Protein AF-A0A553NY61-F1 (afdb_monomer_lite)

Foldseek 3Di:
DVVVVVVVVVVVVVVVVVVVVVLVVVLVVLVVLLVVLVVLLVVLVVLLVVLVVVVVVLVVVVVVLVVVVVVVVVVVVCVVVVVPPPPDDDDDDDDDDDDDDDDDDPPPPDDDPDDDDPDPPPDPPDPDPDPPPPPDDDDDDDDDDDDDDDDDDDDDDDDDDDDDDDDDDPDDPPPDVVVVVVVVVPPPPVVVVVVVVVVVVVVVVVVVVVSVVVSVVSVVSSVVSVVSSVVSVVSSVVSVVVVVVSVVVVVVSVVVVVVVVVVVD

Organism: Tigriopus californicus (NCBI:txid6832)

Secondary structure (DSSP, 8-state):
-HHHHHHHHHHHHHHHHHHHHHHHHHHHHHHHHHHHHHHHHHHHHHHHHHHHHHHHHHHHHHHHHHHHHHHHHHHHHHHHHHTTS-S-------------PPPP---------PPP-----------PPPP-------PPP-----------------------------------HHHHHHHHHS-S-HHHHHHHHHHHHHHHHHHHHHHHHHHHHHHHHHHHHHHHHHHHHHHHHHHHHHHHHHHHHHHHHHHHHHHHHHHH-

pLDDT: mean 71.49, std 21.33, range [36.09, 96.56]

Sequence (265 aa):
DYKALAESRRKSLDEALQENEELKNQRVELVMENEDLKAKVADLEVDVSSLQETLNEQSEAVKDAQEVLAIIGTLSCLAPLCSLNMSTASSSHPQLPAQTQPRSKKGSSRAALGVLPANVALKPTHQAPPFKVFQDAKKPGVKVSGSVGRHVGVQCGSGGVSSAETQTDLSLLQSDPQAQAESHMYSVDYKALAESRRKSLDEALQENEELKNQRVELVMENEDLKAKVADLEVDVSSLQETLNEQSEAVKDAQEVLAIIGRAVD

Structure (mmCIF, N/CA/C/O backbone):
data_AF-A0A553NY61-F1
#
_entry.id   AF-A0A553NY61-F1
#
loop_
_atom_site.group_PDB
_atom_site.id
_atom_site.type_symbol
_atom_site.label_atom_id
_atom_site.label_alt_id
_atom_site.label_comp_id
_atom_site.label_asym_id
_atom_site.label_entity_id
_atom_site.label_seq_id
_atom_site.pdbx_PDB_ins_code
_atom_site.Cartn_x
_atom_site.Cartn_y
_atom_site.Cartn_z
_atom_site.occupancy
_atom_site.B_iso_or_equiv
_atom_site.auth_seq_id
_atom_site.auth_comp_id
_atom_site.auth_asym_id
_atom_site.auth_atom_id
_atom_site.pdbx_PDB_model_num
ATOM 1 N N . ASP A 1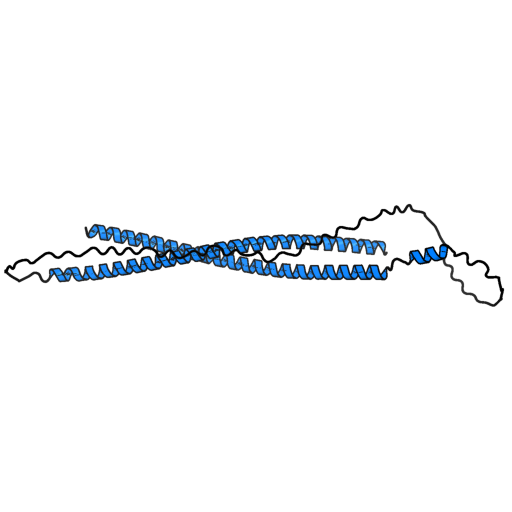 1 ? 19.918 0.873 -49.380 1.00 78.25 1 ASP A N 1
ATOM 2 C CA . ASP A 1 1 ? 19.393 0.075 -48.246 1.00 78.25 1 ASP A CA 1
ATOM 3 C C . ASP A 1 1 ? 19.834 0.553 -46.863 1.00 78.25 1 ASP A C 1
ATOM 5 O O . ASP A 1 1 ? 18.991 0.647 -45.981 1.00 78.25 1 ASP A O 1
ATOM 9 N N . TYR A 1 2 ? 21.090 0.970 -46.652 1.00 85.00 2 TYR A N 1
ATOM 10 C CA . TYR A 1 2 ? 21.555 1.473 -45.342 1.00 85.00 2 TYR A CA 1
ATOM 11 C C . TYR A 1 2 ? 20.737 2.626 -44.735 1.00 85.00 2 TYR A C 1
ATOM 13 O O . TYR A 1 2 ? 20.560 2.671 -43.520 1.00 85.00 2 TYR A O 1
ATOM 21 N N . LYS A 1 3 ? 20.212 3.539 -45.561 1.00 92.56 3 LYS A N 1
ATOM 22 C CA . LYS A 1 3 ? 19.373 4.652 -45.091 1.00 92.56 3 LYS A CA 1
ATOM 23 C C . LYS A 1 3 ? 18.071 4.162 -44.441 1.00 92.56 3 LYS A C 1
ATOM 25 O O . LYS A 1 3 ? 17.745 4.606 -43.348 1.00 92.56 3 LYS A O 1
ATOM 30 N N . ALA A 1 4 ? 17.389 3.201 -45.067 1.00 93.06 4 ALA A N 1
ATOM 31 C CA . ALA A 1 4 ? 16.152 2.626 -44.539 1.00 93.06 4 ALA A CA 1
ATOM 32 C C . ALA A 1 4 ? 16.397 1.844 -43.237 1.00 93.06 4 ALA A C 1
ATOM 34 O O . ALA A 1 4 ? 15.631 1.966 -42.285 1.00 93.06 4 ALA A O 1
ATOM 35 N N . LEU A 1 5 ? 17.510 1.102 -43.153 1.00 92.88 5 LEU A N 1
ATOM 36 C CA . LEU A 1 5 ? 17.907 0.415 -41.920 1.00 92.88 5 LEU A CA 1
ATOM 37 C C . LEU A 1 5 ? 18.204 1.403 -40.779 1.00 92.88 5 LEU A C 1
ATOM 39 O O . LEU A 1 5 ? 17.810 1.165 -39.640 1.00 92.88 5 LEU A O 1
ATOM 43 N N . ALA A 1 6 ? 18.889 2.512 -41.071 1.00 88.12 6 ALA A N 1
ATOM 44 C CA . ALA A 1 6 ? 19.177 3.546 -40.079 1.00 88.12 6 ALA A CA 1
ATOM 45 C C . ALA A 1 6 ? 17.898 4.237 -39.578 1.00 88.12 6 ALA A C 1
ATOM 47 O O . ALA A 1 6 ? 17.757 4.455 -38.378 1.00 88.12 6 ALA A O 1
ATOM 48 N N . GLU A 1 7 ? 16.954 4.532 -40.475 1.00 92.56 7 GLU A N 1
ATOM 49 C CA . GLU A 1 7 ? 15.650 5.107 -40.121 1.00 92.56 7 GLU A CA 1
ATOM 50 C C . GLU A 1 7 ? 14.810 4.140 -39.276 1.00 92.56 7 GLU A C 1
ATOM 52 O O . GLU A 1 7 ? 14.265 4.545 -38.250 1.00 92.56 7 GLU A O 1
ATOM 57 N N . SER A 1 8 ? 14.775 2.853 -39.637 1.00 95.38 8 SER A N 1
ATOM 58 C CA . SER A 1 8 ? 14.093 1.818 -38.850 1.00 95.38 8 SER A CA 1
ATOM 59 C C . SER A 1 8 ? 14.687 1.668 -37.448 1.00 95.38 8 SER A C 1
ATOM 61 O O . SER A 1 8 ? 13.936 1.583 -36.480 1.00 95.38 8 SER A O 1
ATOM 63 N N . ARG A 1 9 ? 16.021 1.672 -37.321 1.00 90.25 9 ARG A N 1
ATOM 64 C CA . ARG A 1 9 ? 16.694 1.606 -36.014 1.00 90.25 9 ARG A CA 1
ATOM 65 C C . ARG A 1 9 ? 16.439 2.845 -35.170 1.00 90.25 9 ARG A C 1
ATOM 67 O O . ARG A 1 9 ? 16.243 2.710 -33.971 1.00 90.25 9 ARG A O 1
ATOM 74 N N . ARG A 1 10 ? 16.427 4.033 -35.784 1.00 92.19 10 ARG A N 1
ATOM 75 C CA . ARG A 1 10 ? 16.103 5.273 -35.072 1.00 92.19 10 ARG A CA 1
ATOM 76 C C . ARG A 1 10 ? 14.691 5.206 -34.501 1.00 92.19 10 ARG A C 1
ATOM 78 O O . ARG A 1 10 ? 14.525 5.440 -33.319 1.00 92.19 10 ARG A O 1
ATOM 85 N N . LYS A 1 11 ? 13.713 4.796 -35.315 1.00 95.75 11 LYS A N 1
ATOM 86 C CA . LYS A 1 11 ? 12.322 4.656 -34.872 1.00 95.75 11 LYS A CA 1
ATOM 87 C C . LYS A 1 11 ? 12.181 3.676 -33.700 1.00 95.75 11 LYS A C 1
ATOM 89 O O . LYS A 1 11 ? 11.539 4.012 -32.720 1.00 95.75 11 LYS A O 1
ATOM 94 N N . SER A 1 12 ? 12.825 2.511 -33.779 1.00 92.50 12 SER A N 1
ATOM 95 C CA . SER A 1 12 ? 12.807 1.527 -32.686 1.00 92.50 12 SER A CA 1
ATOM 96 C C . SER A 1 12 ? 13.487 2.040 -31.411 1.00 92.50 12 SER A C 1
ATOM 98 O O . SER A 1 12 ? 13.021 1.736 -30.319 1.00 92.50 12 SER A O 1
ATOM 100 N N . LEU A 1 13 ? 14.565 2.823 -31.534 1.00 89.44 13 LEU A N 1
ATOM 101 C CA . LEU A 1 13 ? 15.210 3.456 -30.383 1.00 89.44 13 LEU A CA 1
ATOM 102 C C . LEU A 1 13 ? 14.308 4.527 -29.758 1.00 89.44 13 LEU A C 1
ATOM 104 O O . LEU A 1 13 ? 14.198 4.576 -28.540 1.00 89.44 13 LEU A O 1
ATOM 108 N N . ASP A 1 14 ? 13.660 5.353 -30.581 1.00 93.81 14 ASP A N 1
ATOM 109 C CA . ASP A 1 14 ? 12.731 6.388 -30.121 1.00 93.81 14 ASP A CA 1
ATOM 110 C C . ASP A 1 14 ? 11.534 5.751 -29.377 1.00 93.81 14 ASP A C 1
ATOM 112 O O . ASP A 1 14 ? 11.175 6.212 -28.297 1.00 93.81 14 ASP A O 1
ATOM 116 N N . GLU A 1 15 ? 10.974 4.650 -29.898 1.00 93.44 15 GLU A N 1
ATOM 117 C CA . GLU A 1 15 ? 9.909 3.868 -29.241 1.00 93.44 15 GLU A CA 1
ATOM 118 C C . GLU A 1 15 ? 10.371 3.283 -27.894 1.00 93.44 15 GLU A C 1
ATOM 120 O O . GLU A 1 15 ? 9.673 3.422 -26.892 1.00 93.44 15 GLU A O 1
ATOM 125 N N . ALA A 1 16 ? 11.568 2.689 -27.836 1.00 86.19 16 ALA A N 1
ATOM 126 C CA . ALA A 1 16 ? 12.114 2.130 -26.597 1.00 86.19 16 ALA A CA 1
ATOM 127 C C . ALA A 1 16 ? 12.419 3.207 -25.539 1.00 86.19 16 ALA A C 1
ATOM 129 O O . ALA A 1 16 ? 12.241 2.976 -24.343 1.00 86.19 16 ALA A O 1
ATOM 130 N N . LEU A 1 17 ? 12.877 4.392 -25.959 1.00 87.88 17 LEU A N 1
ATOM 131 C CA . LEU A 1 17 ? 13.094 5.526 -25.057 1.00 87.88 17 LEU A CA 1
ATOM 132 C C . LEU A 1 17 ? 11.774 6.052 -24.492 1.00 87.88 17 LEU A C 1
ATOM 134 O O . LEU A 1 17 ? 11.711 6.349 -23.301 1.00 87.88 17 LEU A O 1
ATOM 138 N N . GLN A 1 18 ? 10.730 6.120 -25.321 1.00 95.81 18 GLN A N 1
ATOM 139 C CA . GLN A 1 18 ? 9.395 6.501 -24.870 1.00 95.81 18 GLN A CA 1
ATOM 140 C C . GLN A 1 18 ? 8.845 5.498 -23.844 1.00 95.81 18 GLN A C 1
ATOM 142 O O . GLN A 1 18 ? 8.387 5.910 -22.781 1.00 95.81 18 GLN A O 1
ATOM 147 N N . GLU A 1 19 ? 8.941 4.191 -24.111 1.00 90.62 19 GLU A N 1
ATOM 148 C CA . GLU A 1 19 ? 8.510 3.155 -23.160 1.00 90.62 19 GLU A CA 1
ATOM 149 C C . GLU A 1 19 ? 9.274 3.258 -21.831 1.00 90.62 19 GLU A C 1
ATOM 151 O O . GLU A 1 19 ? 8.687 3.145 -20.757 1.00 90.62 19 GLU A O 1
ATOM 156 N N . ASN A 1 20 ? 10.580 3.534 -21.876 1.00 83.69 20 ASN A N 1
ATOM 157 C CA . ASN A 1 20 ? 11.388 3.724 -20.671 1.00 83.69 20 ASN A CA 1
ATOM 158 C C . ASN A 1 20 ? 10.929 4.953 -19.859 1.00 83.69 20 ASN A C 1
ATOM 160 O O . ASN A 1 20 ? 10.829 4.887 -18.634 1.00 83.69 20 ASN A O 1
ATOM 164 N N . GLU A 1 21 ? 10.578 6.054 -20.528 1.00 93.75 21 GLU A N 1
ATOM 165 C CA . GLU A 1 21 ? 10.017 7.239 -19.872 1.00 93.75 21 GLU A CA 1
ATOM 166 C C . GLU A 1 21 ? 8.650 6.949 -19.225 1.00 93.75 21 GLU A C 1
ATOM 168 O O . GLU A 1 21 ? 8.418 7.330 -18.075 1.00 93.75 21 GLU A O 1
ATOM 173 N N . GLU A 1 22 ? 7.774 6.204 -19.904 1.00 94.62 22 GLU A N 1
ATOM 174 C CA . GLU A 1 22 ? 6.486 5.761 -19.356 1.00 94.62 22 GLU A CA 1
ATOM 175 C C . GLU A 1 22 ? 6.664 4.840 -18.139 1.00 94.62 22 GLU A C 1
ATOM 177 O O . GLU A 1 22 ? 6.031 5.053 -17.102 1.00 94.62 22 GLU A O 1
ATOM 182 N N . LEU A 1 23 ? 7.576 3.865 -18.213 1.00 88.38 23 LEU A N 1
ATOM 183 C CA . LEU A 1 23 ? 7.911 2.977 -17.095 1.00 88.38 23 LEU A CA 1
ATOM 184 C C . LEU A 1 23 ? 8.481 3.746 -15.902 1.00 88.38 23 LEU A C 1
ATOM 186 O O . LEU A 1 23 ? 8.154 3.445 -14.753 1.00 88.38 23 LEU A O 1
ATOM 190 N N . LYS A 1 24 ? 9.311 4.760 -16.157 1.00 88.75 24 LYS A N 1
ATOM 191 C CA . LYS A 1 24 ? 9.857 5.629 -15.114 1.00 88.75 24 LYS A CA 1
ATOM 192 C C . LYS A 1 24 ? 8.754 6.423 -14.417 1.00 88.75 24 LYS A C 1
ATOM 194 O O . LYS A 1 24 ? 8.773 6.512 -13.190 1.00 88.75 24 LYS A O 1
ATOM 199 N N . ASN A 1 25 ? 7.790 6.948 -15.171 1.00 93.56 25 ASN A N 1
ATOM 200 C CA . ASN A 1 25 ? 6.635 7.653 -14.612 1.00 93.56 25 ASN A CA 1
ATOM 201 C C . ASN A 1 25 ? 5.760 6.714 -13.768 1.00 93.56 25 ASN A C 1
ATOM 203 O O . ASN A 1 25 ? 5.447 7.050 -12.629 1.00 93.56 25 ASN A O 1
ATOM 207 N N . GLN A 1 26 ? 5.466 5.506 -14.264 1.00 91.88 26 GLN A N 1
ATOM 208 C CA . GLN A 1 26 ? 4.740 4.481 -13.500 1.00 91.88 26 GLN A CA 1
ATOM 209 C C . GLN A 1 26 ? 5.471 4.097 -12.209 1.00 91.88 26 GLN A C 1
ATOM 211 O O . GLN A 1 26 ? 4.844 3.913 -11.170 1.00 91.88 26 GLN A O 1
ATOM 216 N N . ARG A 1 27 ? 6.807 3.997 -12.240 1.00 90.62 27 ARG A N 1
ATOM 217 C CA . ARG A 1 27 ? 7.593 3.711 -11.033 1.00 90.62 27 ARG A CA 1
ATOM 218 C C . ARG A 1 27 ? 7.446 4.818 -9.993 1.00 90.62 27 ARG A C 1
ATOM 220 O O . ARG A 1 27 ? 7.330 4.515 -8.814 1.00 90.62 27 ARG A O 1
ATOM 227 N N . VAL A 1 28 ? 7.476 6.085 -10.411 1.00 93.81 28 VAL A N 1
ATOM 228 C CA . VAL A 1 28 ? 7.284 7.222 -9.494 1.00 93.81 28 VAL A CA 1
ATOM 229 C C . VAL A 1 28 ? 5.889 7.188 -8.874 1.00 93.81 28 VAL A C 1
ATOM 231 O O . VAL A 1 28 ? 5.770 7.375 -7.669 1.00 93.81 28 VAL A O 1
ATOM 234 N N . GLU A 1 29 ? 4.857 6.894 -9.665 1.00 95.69 29 GLU A N 1
ATOM 235 C CA . GLU A 1 29 ? 3.483 6.744 -9.175 1.00 95.69 29 GLU A CA 1
ATOM 236 C C . GLU A 1 29 ? 3.360 5.631 -8.123 1.00 95.69 29 GLU A C 1
ATOM 238 O O . GLU A 1 29 ? 2.874 5.890 -7.027 1.00 95.69 29 GLU A O 1
ATOM 243 N N . LEU A 1 30 ? 3.905 4.440 -8.397 1.00 91.44 30 LEU A N 1
ATOM 244 C CA . LEU A 1 30 ? 3.899 3.319 -7.445 1.00 91.44 30 LEU A CA 1
ATOM 245 C C . LEU A 1 30 ? 4.698 3.603 -6.167 1.00 91.44 30 LEU A C 1
ATOM 247 O O . LEU A 1 30 ? 4.348 3.095 -5.105 1.00 91.44 30 LEU A O 1
ATOM 251 N N . VAL A 1 31 ? 5.779 4.387 -6.253 1.00 93.00 31 VAL A N 1
ATOM 252 C CA . VAL A 1 31 ? 6.544 4.810 -5.069 1.00 93.00 31 VAL A CA 1
ATOM 253 C C . VAL A 1 31 ? 5.711 5.746 -4.198 1.00 93.00 31 VAL A C 1
ATOM 255 O O . VAL A 1 31 ? 5.682 5.553 -2.988 1.00 93.00 31 VAL A O 1
ATOM 258 N N . MET A 1 32 ? 5.010 6.714 -4.796 1.00 92.00 32 MET A N 1
ATOM 259 C CA . MET A 1 32 ? 4.114 7.596 -4.042 1.00 92.00 32 MET A CA 1
ATOM 260 C C . MET A 1 32 ? 2.957 6.808 -3.413 1.00 92.00 32 MET A C 1
ATOM 262 O O . MET A 1 32 ? 2.687 6.986 -2.231 1.00 92.00 32 MET A O 1
ATOM 266 N N . GLU A 1 33 ? 2.333 5.884 -4.155 1.00 94.56 33 GLU A N 1
ATOM 267 C CA . GLU A 1 33 ? 1.270 5.018 -3.618 1.00 94.56 33 GLU A CA 1
ATOM 268 C C . GLU A 1 33 ? 1.773 4.163 -2.441 1.00 94.56 33 GLU A C 1
ATOM 270 O O . GLU A 1 33 ? 1.097 4.070 -1.418 1.00 94.56 33 GLU A O 1
ATOM 275 N N . ASN A 1 34 ? 2.985 3.603 -2.531 1.00 86.38 34 ASN A N 1
ATOM 276 C CA . ASN A 1 34 ? 3.605 2.859 -1.432 1.00 86.38 34 ASN A CA 1
ATOM 277 C C . ASN A 1 34 ? 3.868 3.734 -0.198 1.00 86.38 34 ASN A C 1
ATOM 279 O O . ASN A 1 34 ? 3.670 3.281 0.930 1.00 86.38 34 ASN A O 1
ATOM 283 N N . GLU A 1 35 ? 4.331 4.973 -0.385 1.00 94.56 35 GLU A N 1
ATOM 284 C CA . GLU A 1 35 ? 4.540 5.913 0.722 1.00 94.56 35 GLU A CA 1
ATOM 285 C C . GLU A 1 35 ? 3.214 6.265 1.413 1.00 94.56 35 GLU A C 1
ATOM 287 O O . GLU A 1 35 ? 3.143 6.227 2.646 1.00 94.56 35 GLU A O 1
ATOM 292 N N . ASP A 1 36 ? 2.153 6.503 0.639 1.00 95.25 36 ASP A N 1
ATOM 293 C CA . ASP A 1 36 ? 0.810 6.784 1.153 1.00 95.25 36 ASP A CA 1
ATOM 294 C C . ASP A 1 36 ? 0.209 5.572 1.888 1.00 95.25 36 ASP A C 1
ATOM 296 O O . ASP A 1 36 ? -0.305 5.708 3.002 1.00 95.25 36 ASP A O 1
ATOM 300 N N . LEU A 1 37 ? 0.311 4.364 1.318 1.00 90.88 37 LEU A N 1
ATOM 301 C CA . LEU A 1 37 ? -0.147 3.128 1.967 1.00 90.88 37 LEU A CA 1
ATOM 302 C C . LEU A 1 37 ? 0.619 2.861 3.262 1.00 90.88 37 LEU A C 1
ATOM 304 O O . LEU A 1 37 ? 0.020 2.473 4.263 1.00 90.88 37 LEU A O 1
ATOM 308 N N . LYS A 1 38 ? 1.930 3.112 3.279 1.00 92.25 38 LYS A N 1
ATOM 309 C CA . LYS A 1 38 ? 2.756 2.964 4.479 1.00 92.25 38 LYS A CA 1
ATOM 310 C C . LYS A 1 38 ? 2.361 3.951 5.576 1.00 92.25 38 LYS A C 1
ATOM 312 O O . LYS A 1 38 ? 2.342 3.564 6.743 1.00 92.25 38 LYS A O 1
ATOM 317 N N . ALA A 1 39 ? 2.029 5.190 5.217 1.00 95.69 39 ALA A N 1
ATOM 318 C CA . ALA A 1 39 ? 1.484 6.161 6.162 1.00 95.69 39 ALA A CA 1
ATOM 319 C C . ALA A 1 39 ? 0.134 5.685 6.724 1.00 95.69 39 ALA A C 1
ATOM 321 O O . ALA A 1 39 ? -0.036 5.641 7.939 1.00 95.69 39 ALA A O 1
ATOM 322 N N . LYS A 1 40 ? -0.775 5.211 5.860 1.00 93.31 40 LYS A N 1
ATOM 323 C CA . LYS A 1 40 ? -2.078 4.673 6.280 1.00 93.31 40 LYS A CA 1
ATOM 324 C C . LYS A 1 40 ? -1.946 3.458 7.207 1.00 93.31 40 LYS A C 1
ATOM 326 O O . LYS A 1 40 ? -2.688 3.351 8.177 1.00 93.31 40 LYS A O 1
ATOM 331 N N . VAL A 1 41 ? -1.001 2.552 6.938 1.00 92.62 41 VAL A N 1
ATOM 332 C CA . VAL A 1 41 ? -0.709 1.408 7.821 1.00 92.62 41 VAL A CA 1
ATOM 333 C C . VAL A 1 41 ? -0.236 1.884 9.192 1.00 92.62 41 VAL A C 1
ATOM 335 O O . VAL A 1 41 ? -0.699 1.353 10.195 1.00 92.62 41 VAL A O 1
ATOM 338 N N . ALA A 1 42 ? 0.645 2.885 9.252 1.00 93.1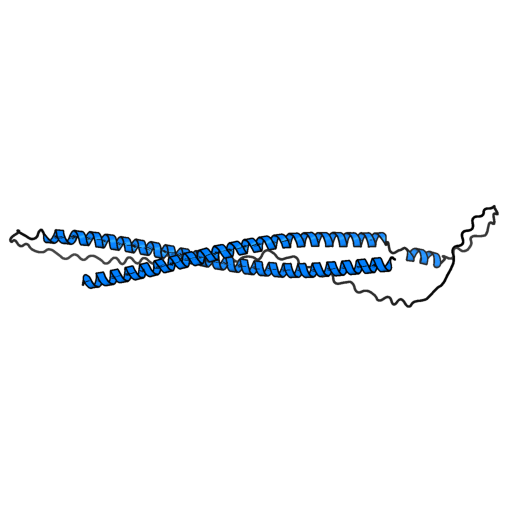2 42 ALA A N 1
ATOM 339 C CA . ALA A 1 42 ? 1.122 3.421 10.525 1.00 93.12 42 ALA A CA 1
ATOM 340 C C . ALA A 1 42 ? -0.014 4.051 11.350 1.00 93.12 42 ALA A C 1
ATOM 342 O O . ALA A 1 42 ? -0.082 3.825 12.557 1.00 93.12 42 ALA A O 1
ATOM 343 N N . ASP A 1 43 ? -0.923 4.785 10.705 1.00 94.56 43 ASP A N 1
ATOM 344 C CA . ASP A 1 43 ? -2.092 5.370 11.370 1.00 94.56 43 ASP A CA 1
ATOM 345 C C . ASP A 1 43 ? -3.035 4.277 11.907 1.00 94.56 43 ASP A C 1
ATOM 347 O O . ASP A 1 43 ? -3.408 4.301 13.079 1.00 94.56 43 ASP A O 1
ATOM 351 N N . LEU A 1 44 ? -3.343 3.254 11.097 1.00 88.81 44 LEU A N 1
ATOM 352 C CA . LEU A 1 44 ? -4.183 2.128 11.526 1.00 88.81 44 LEU A CA 1
ATOM 353 C C . LEU A 1 44 ? -3.546 1.310 12.663 1.00 88.81 44 LEU A C 1
ATOM 355 O O . LEU A 1 44 ? -4.251 0.863 13.563 1.00 88.81 44 LEU A O 1
ATOM 359 N N . GLU A 1 45 ? -2.223 1.122 12.669 1.00 92.19 45 GLU A N 1
ATOM 360 C CA . GLU A 1 45 ? -1.514 0.447 13.769 1.00 92.19 45 GLU A CA 1
ATOM 361 C C . GLU A 1 45 ? -1.639 1.218 15.098 1.00 92.19 45 GLU A C 1
ATOM 363 O O . GLU A 1 45 ? -1.760 0.607 16.168 1.00 92.19 45 GLU A O 1
ATOM 368 N N . VAL A 1 46 ? -1.648 2.555 15.041 1.00 95.88 46 VAL A N 1
ATOM 369 C CA . VAL A 1 46 ? -1.904 3.414 16.207 1.00 95.88 46 VAL A CA 1
ATOM 370 C C . VAL A 1 46 ? -3.353 3.279 16.671 1.00 95.88 46 VAL A C 1
ATOM 372 O O . VAL A 1 46 ? -3.581 3.085 17.867 1.00 95.88 46 VAL A O 1
ATOM 375 N N . ASP A 1 47 ? -4.317 3.316 15.749 1.00 91.50 47 ASP A N 1
ATOM 376 C CA . ASP A 1 47 ? -5.742 3.180 16.069 1.00 91.50 47 ASP A CA 1
ATOM 377 C C . ASP A 1 47 ? -6.057 1.821 16.706 1.00 91.50 47 ASP A C 1
ATOM 379 O O . ASP A 1 47 ? -6.706 1.768 17.752 1.00 91.50 47 ASP A O 1
ATOM 383 N N . VAL A 1 48 ? -5.534 0.723 16.147 1.00 89.69 48 VAL A N 1
ATOM 384 C CA . VAL A 1 48 ? -5.673 -0.625 16.726 1.00 89.69 48 VAL A CA 1
ATOM 385 C C . VAL A 1 48 ? -5.085 -0.670 18.135 1.00 89.69 48 VAL A C 1
ATOM 387 O O . VAL A 1 48 ? -5.728 -1.177 19.052 1.00 89.69 48 VAL A O 1
ATOM 390 N N . SER A 1 49 ? -3.893 -0.102 18.340 1.00 92.56 49 SER A N 1
ATOM 391 C CA . SER A 1 49 ? -3.256 -0.069 19.663 1.00 92.56 49 SER A CA 1
ATOM 392 C C . SER A 1 49 ? -4.084 0.722 20.680 1.00 92.56 49 SER A C 1
ATOM 394 O O . SER A 1 49 ? -4.255 0.277 21.815 1.00 92.56 49 SER A O 1
ATOM 396 N N . SER A 1 50 ? -4.635 1.869 20.271 1.00 93.50 50 SER A N 1
ATOM 397 C CA . SER A 1 50 ? -5.481 2.703 21.127 1.00 93.50 50 SER A CA 1
ATOM 398 C C . SER A 1 50 ? -6.804 2.015 21.466 1.00 93.50 50 SER A C 1
ATOM 400 O O . SER A 1 50 ? -7.186 1.971 22.635 1.00 93.50 50 SER A O 1
ATOM 402 N N . LEU A 1 51 ? -7.484 1.418 20.482 1.00 87.00 51 LEU A N 1
ATOM 403 C CA . LEU A 1 51 ? -8.720 0.669 20.713 1.00 87.00 51 LEU A CA 1
ATOM 404 C C . LEU A 1 51 ? -8.481 -0.523 21.643 1.00 87.00 51 LEU A C 1
ATOM 406 O O . LEU A 1 51 ? -9.251 -0.728 22.581 1.00 87.00 51 LEU A O 1
ATOM 410 N N . GLN A 1 52 ? -7.385 -1.258 21.451 1.00 89.50 52 GLN A N 1
ATOM 411 C CA . GLN A 1 52 ? -7.002 -2.370 22.318 1.00 89.50 52 GLN A CA 1
ATOM 412 C C . GLN A 1 52 ? -6.784 -1.922 23.774 1.00 89.50 52 GLN A C 1
ATOM 414 O O . GLN A 1 52 ? -7.203 -2.617 24.700 1.00 89.50 52 GLN A O 1
ATOM 419 N N . GLU A 1 53 ? -6.148 -0.766 23.993 1.00 92.56 53 GLU A N 1
ATOM 420 C CA . GLU A 1 53 ? -5.976 -0.185 25.329 1.00 92.56 53 GLU A CA 1
ATOM 421 C C . GLU A 1 53 ? -7.334 0.145 25.962 1.00 92.56 53 GLU A C 1
ATOM 423 O O . GLU A 1 53 ? -7.618 -0.317 27.067 1.00 92.56 53 GLU A O 1
ATOM 428 N N . THR A 1 54 ? -8.220 0.829 25.228 1.00 88.06 54 THR A N 1
ATOM 429 C CA . THR A 1 54 ? -9.567 1.160 25.730 1.00 88.06 54 THR A CA 1
ATOM 430 C C . THR A 1 54 ? -10.412 -0.078 26.035 1.00 88.06 54 THR A C 1
ATOM 432 O O . THR A 1 54 ? -11.136 -0.101 27.032 1.00 88.06 54 THR A O 1
ATOM 435 N N . LEU A 1 55 ? -10.295 -1.135 25.225 1.00 86.12 55 LEU A N 1
ATOM 436 C CA . LEU A 1 55 ? -10.988 -2.403 25.441 1.00 86.12 55 LEU A CA 1
ATOM 437 C C . LEU A 1 55 ? -10.496 -3.090 26.722 1.00 86.12 55 LEU A C 1
ATOM 439 O O . LEU A 1 55 ? -11.298 -3.599 27.504 1.00 86.12 55 LEU A O 1
ATOM 443 N N . ASN A 1 56 ? -9.184 -3.075 26.972 1.00 86.88 56 ASN A N 1
ATOM 444 C CA . ASN A 1 56 ? -8.610 -3.627 28.199 1.00 86.88 56 ASN A CA 1
ATOM 445 C C . ASN A 1 56 ? -9.058 -2.838 29.441 1.00 86.88 56 ASN A C 1
ATOM 447 O O . ASN A 1 56 ? -9.405 -3.445 30.455 1.00 86.88 56 ASN A O 1
ATOM 451 N N . GLU A 1 57 ? -9.097 -1.504 29.364 1.00 89.88 57 GLU A N 1
ATOM 452 C CA . GLU A 1 57 ? -9.602 -0.651 30.449 1.00 89.88 57 GLU A CA 1
ATOM 453 C C . GLU A 1 57 ? -11.081 -0.931 30.759 1.00 89.88 57 GLU A C 1
ATOM 455 O O . GLU A 1 57 ? -11.447 -1.095 31.926 1.00 89.88 57 GLU A O 1
ATOM 460 N N . GLN A 1 58 ? -11.933 -1.039 29.732 1.00 82.12 58 GLN A N 1
ATOM 461 C CA . GLN A 1 58 ? -13.343 -1.392 29.919 1.00 82.12 58 GLN A CA 1
ATOM 462 C C . GLN A 1 58 ? -13.513 -2.810 30.472 1.00 82.12 58 GLN A C 1
ATOM 464 O O . GLN A 1 58 ? -14.340 -3.020 31.359 1.00 82.12 58 GLN A O 1
ATOM 469 N N . SER A 1 59 ? -12.705 -3.770 30.018 1.00 85.75 59 SER A N 1
ATOM 470 C CA . SER A 1 59 ? -12.723 -5.143 30.530 1.00 85.75 59 SER A CA 1
ATOM 471 C C . SER A 1 59 ? -12.413 -5.207 32.031 1.00 85.75 59 SER A C 1
ATOM 473 O O . SER A 1 59 ? -13.105 -5.911 32.770 1.00 85.75 59 SER A O 1
ATOM 475 N N . GLU A 1 60 ? -11.406 -4.470 32.513 1.00 89.88 60 GLU A N 1
ATOM 476 C CA . GLU A 1 60 ? -11.115 -4.398 33.953 1.00 89.88 60 GLU A CA 1
ATOM 477 C C . GLU A 1 60 ? -12.238 -3.675 34.720 1.00 89.88 60 GLU A C 1
ATOM 479 O O . GLU A 1 60 ? -12.671 -4.159 35.764 1.00 89.88 60 GLU A O 1
ATOM 484 N N . ALA A 1 61 ? -12.816 -2.599 34.171 1.00 80.19 61 ALA A N 1
ATOM 485 C CA . ALA A 1 61 ? -13.951 -1.913 34.799 1.00 80.19 61 ALA A CA 1
ATOM 486 C C . ALA A 1 61 ? -15.201 -2.809 34.928 1.00 80.19 61 ALA A C 1
ATOM 488 O O . ALA A 1 61 ? -15.901 -2.773 35.944 1.00 80.19 61 ALA A O 1
ATOM 489 N N . VAL A 1 62 ? -15.484 -3.640 33.919 1.00 79.12 62 VAL A N 1
ATOM 490 C CA . VAL A 1 62 ? -16.579 -4.624 33.960 1.00 79.12 62 VAL A CA 1
ATOM 491 C C . VAL A 1 62 ? -16.320 -5.678 35.036 1.00 79.12 62 VAL A C 1
ATOM 493 O O . VAL A 1 62 ? -17.239 -6.052 35.766 1.00 79.12 62 VAL A O 1
ATOM 496 N N . LYS A 1 63 ? -15.077 -6.141 35.171 1.00 89.69 63 LYS A N 1
ATOM 497 C CA . LYS A 1 63 ? -14.681 -7.112 36.195 1.00 89.69 63 LYS A CA 1
ATOM 498 C C . LYS A 1 63 ? -14.827 -6.545 37.610 1.00 89.69 63 LYS A C 1
ATOM 500 O O . LYS A 1 63 ? -15.397 -7.221 38.467 1.00 89.69 63 LYS A O 1
ATOM 505 N N . ASP A 1 64 ? -14.423 -5.295 37.828 1.00 87.19 64 ASP A N 1
ATOM 506 C CA . ASP A 1 64 ? -14.632 -4.585 39.095 1.00 87.19 64 ASP A CA 1
ATOM 507 C C . ASP A 1 64 ? -16.131 -4.450 39.420 1.00 87.19 64 ASP A C 1
ATOM 509 O O . ASP A 1 64 ? -16.568 -4.717 40.543 1.00 87.19 64 ASP A O 1
ATOM 513 N N . ALA A 1 65 ? -16.959 -4.096 38.429 1.00 79.06 65 ALA A N 1
ATOM 514 C CA . ALA A 1 65 ? -18.409 -4.009 38.602 1.00 79.06 65 ALA A CA 1
ATOM 515 C C . ALA A 1 65 ? -19.041 -5.372 38.944 1.00 79.06 65 ALA A C 1
ATOM 517 O O . ALA A 1 65 ? -19.928 -5.449 39.800 1.00 79.06 65 ALA A O 1
ATOM 518 N N . GLN A 1 66 ? -18.570 -6.458 38.321 1.00 81.62 66 GLN A N 1
ATOM 519 C CA . GLN A 1 66 ? -18.998 -7.821 38.643 1.00 81.62 66 GLN A CA 1
ATOM 520 C C . GLN A 1 66 ? -18.619 -8.223 40.075 1.00 81.62 66 GLN A C 1
ATOM 522 O O . GLN A 1 66 ? -19.439 -8.833 40.764 1.00 81.62 66 GLN A O 1
ATOM 527 N N . GLU A 1 67 ? -17.425 -7.859 40.552 1.00 90.50 67 GLU A N 1
ATOM 528 C CA . GLU A 1 67 ? -17.007 -8.116 41.936 1.00 90.50 67 GLU A CA 1
ATOM 529 C C . GLU A 1 67 ? -17.906 -7.374 42.939 1.00 90.50 67 GLU A C 1
ATOM 531 O O . GLU A 1 67 ? -18.388 -7.970 43.908 1.00 90.50 67 GLU A O 1
ATOM 536 N N . VAL A 1 68 ? -18.229 -6.104 42.672 1.00 85.31 68 VAL A N 1
ATOM 537 C CA . VAL A 1 68 ? -19.161 -5.319 43.499 1.00 85.31 68 VAL A CA 1
ATOM 538 C C . VAL A 1 68 ? -20.554 -5.954 43.528 1.00 85.31 68 VAL A C 1
ATOM 540 O O . VAL A 1 68 ? -21.137 -6.115 44.604 1.00 85.31 68 VAL A O 1
ATOM 543 N N . LEU A 1 69 ? -21.086 -6.363 42.372 1.00 79.38 69 LEU A N 1
ATOM 544 C CA . LEU A 1 69 ? -22.383 -7.041 42.287 1.00 79.38 69 LEU A CA 1
ATOM 545 C C . LEU A 1 69 ? -22.389 -8.372 43.050 1.00 79.38 69 LEU A C 1
ATOM 547 O O . LEU A 1 69 ? -23.362 -8.671 43.748 1.00 79.38 69 LEU A O 1
ATOM 551 N N . ALA A 1 70 ? -21.303 -9.147 42.982 1.00 84.31 70 ALA A N 1
ATOM 552 C CA . ALA A 1 70 ? -21.163 -10.384 43.744 1.00 84.31 70 ALA A CA 1
ATOM 553 C C . ALA A 1 70 ? -21.203 -10.122 45.261 1.00 84.31 70 ALA A C 1
ATOM 555 O O . ALA A 1 70 ? -21.929 -10.808 45.987 1.00 84.31 70 ALA A O 1
ATOM 556 N N . ILE A 1 71 ? -20.502 -9.089 45.746 1.00 86.19 71 ILE A N 1
ATOM 557 C CA . ILE A 1 71 ? -20.531 -8.684 47.161 1.00 86.19 71 ILE A CA 1
ATOM 558 C C . ILE A 1 71 ? -21.955 -8.289 47.582 1.00 86.19 71 ILE A C 1
ATOM 560 O O . ILE A 1 71 ? -22.460 -8.806 48.582 1.00 86.19 71 ILE A O 1
ATOM 564 N N . ILE A 1 72 ? -22.643 -7.444 46.807 1.00 80.62 72 ILE A N 1
ATOM 565 C CA . ILE A 1 72 ? -24.030 -7.025 47.093 1.00 80.62 72 ILE A CA 1
ATOM 566 C C . ILE A 1 72 ? -24.979 -8.234 47.146 1.00 80.62 72 ILE A C 1
ATOM 568 O O . ILE A 1 72 ? -25.813 -8.333 48.054 1.00 80.62 72 ILE A O 1
ATOM 572 N N . GLY A 1 73 ? -24.827 -9.185 46.219 1.00 80.56 73 GLY A N 1
ATOM 573 C CA . GLY A 1 73 ? -25.591 -10.432 46.208 1.00 80.56 73 GLY A CA 1
ATOM 574 C C . GLY A 1 73 ? -25.389 -11.255 47.484 1.00 80.56 73 GLY A C 1
ATOM 575 O O . GLY A 1 73 ? -26.362 -11.686 48.103 1.00 80.56 73 GLY A O 1
ATOM 576 N N . THR A 1 74 ? -24.140 -11.416 47.941 1.00 84.00 74 THR A N 1
ATOM 577 C CA . THR A 1 74 ? -23.849 -12.150 49.189 1.00 84.00 74 THR A CA 1
ATOM 578 C C . THR A 1 74 ? -24.415 -11.465 50.436 1.00 84.00 74 THR A C 1
ATOM 580 O O . THR A 1 74 ? -24.956 -12.145 51.309 1.00 84.00 74 THR A O 1
ATOM 583 N N . LEU A 1 75 ? -24.361 -10.131 50.514 1.00 78.69 75 LEU A N 1
ATOM 584 C CA . LEU A 1 75 ? -24.920 -9.371 51.637 1.00 78.69 75 LEU A CA 1
ATOM 585 C C . LEU A 1 75 ? -26.452 -9.464 51.688 1.00 78.69 75 LEU A C 1
ATOM 587 O O . LEU A 1 75 ? -27.021 -9.629 52.768 1.00 78.69 75 LEU A O 1
ATOM 591 N N . SER A 1 76 ? -27.119 -9.438 50.532 1.00 76.88 76 SER A N 1
ATOM 592 C CA . SER A 1 76 ? -28.582 -9.571 50.443 1.00 76.88 76 SER A CA 1
ATOM 593 C C . SER A 1 76 ? -29.073 -10.935 50.946 1.00 76.88 76 SER A C 1
ATOM 595 O O . SER A 1 76 ? -30.108 -11.017 51.607 1.00 76.88 76 SER A O 1
ATOM 597 N N . CYS A 1 77 ? -28.298 -12.003 50.726 1.00 73.38 77 CYS A N 1
ATOM 598 C CA . CYS A 1 77 ? -28.588 -13.338 51.261 1.00 73.38 77 CYS A CA 1
ATOM 599 C C . CYS A 1 77 ? -28.417 -13.446 52.789 1.00 73.38 77 CYS A C 1
ATOM 601 O O . CYS A 1 77 ? -29.006 -14.334 53.405 1.00 73.38 77 CYS A O 1
ATOM 603 N N . LEU A 1 78 ? -27.633 -12.562 53.418 1.00 69.25 78 LEU A N 1
ATOM 604 C CA . LEU A 1 78 ? -27.405 -12.557 54.870 1.00 69.25 78 LEU A CA 1
ATOM 605 C C . LEU A 1 78 ? -28.461 -11.753 55.648 1.00 69.25 78 LEU A C 1
ATOM 607 O O . LEU A 1 78 ? -28.650 -11.992 56.842 1.00 69.25 78 LEU A O 1
ATOM 611 N N . ALA A 1 79 ? -29.189 -10.844 54.993 1.00 62.50 79 ALA A N 1
ATOM 612 C CA . ALA A 1 79 ? -30.195 -9.996 55.639 1.00 62.50 79 ALA A CA 1
ATOM 613 C C . ALA A 1 79 ? -31.327 -10.765 56.375 1.00 62.50 79 ALA A C 1
ATOM 615 O O . ALA A 1 79 ? -31.657 -10.373 57.498 1.00 62.50 79 ALA A O 1
ATOM 616 N N . PRO A 1 80 ? -31.888 -11.884 55.859 1.00 61.31 80 PRO A N 1
ATOM 617 C CA . PRO A 1 80 ? -32.963 -12.615 56.545 1.00 61.31 80 PRO A CA 1
ATOM 618 C C . PRO A 1 80 ? -32.522 -13.316 57.840 1.00 61.31 80 PRO A C 1
ATOM 620 O O . PRO A 1 80 ? -33.349 -13.580 58.714 1.00 61.31 80 PRO A O 1
ATOM 623 N N . LEU A 1 81 ? -31.226 -13.618 57.994 1.00 58.75 81 LEU A N 1
ATOM 624 C CA . LEU A 1 81 ? -30.701 -14.323 59.170 1.00 58.75 81 LEU A CA 1
ATOM 625 C C . LEU A 1 81 ? -30.586 -13.412 60.400 1.00 58.75 81 LEU A C 1
ATOM 627 O O . LEU A 1 81 ? -30.678 -13.893 61.529 1.00 58.75 81 LEU A O 1
ATOM 631 N N . CYS A 1 82 ? -30.469 -12.095 60.209 1.00 54.75 82 CYS A N 1
ATOM 632 C CA . CYS A 1 82 ? -30.454 -11.131 61.312 1.00 54.75 82 CYS A CA 1
ATOM 633 C C . CYS A 1 82 ? -31.845 -10.913 61.938 1.00 54.75 82 CYS A C 1
ATOM 635 O O . CYS A 1 82 ? -31.936 -10.553 63.111 1.00 54.75 82 CYS A O 1
ATOM 637 N N . SER A 1 83 ? -32.934 -11.175 61.206 1.00 53.81 83 SER A N 1
ATOM 638 C CA . SER A 1 83 ? -34.305 -10.997 61.713 1.00 53.81 83 SER A CA 1
ATOM 639 C C . SER A 1 83 ? -34.812 -12.156 62.582 1.00 53.81 83 SER A C 1
ATOM 641 O O . SER A 1 83 ? -35.820 -11.999 63.266 1.00 53.81 83 SER A O 1
ATOM 643 N N . LEU A 1 84 ? -34.127 -13.306 62.605 1.00 52.34 84 LEU A N 1
ATOM 644 C CA . LEU A 1 84 ? -34.587 -14.513 63.310 1.00 52.34 84 LEU A CA 1
ATOM 645 C C . LEU A 1 84 ? -33.995 -14.717 64.717 1.00 52.34 84 LEU A C 1
ATOM 647 O O . LEU A 1 84 ? -34.355 -15.691 65.371 1.00 52.34 84 LEU A O 1
ATOM 651 N N . ASN A 1 85 ? -33.151 -13.809 65.225 1.00 48.88 85 ASN A N 1
ATOM 652 C CA . ASN A 1 85 ? -32.506 -13.972 66.541 1.00 48.88 85 ASN A CA 1
ATOM 653 C C . ASN A 1 85 ? -32.788 -12.841 67.552 1.00 48.88 85 ASN A C 1
ATOM 655 O O . ASN A 1 85 ? -31.997 -12.597 68.459 1.00 48.88 85 ASN A O 1
ATOM 659 N N . MET A 1 86 ? -33.922 -12.146 67.411 1.00 48.84 86 MET A N 1
ATOM 660 C CA . MET A 1 86 ? -34.393 -11.121 68.361 1.00 48.84 86 MET A CA 1
ATOM 661 C C . MET A 1 86 ? -35.697 -11.549 69.045 1.00 48.84 86 MET A C 1
ATOM 663 O O . MET A 1 86 ? -36.681 -10.816 69.096 1.00 48.84 86 MET A O 1
ATOM 667 N N . SER A 1 87 ? -35.724 -12.765 69.586 1.00 49.53 87 SER A N 1
ATOM 668 C CA . SER A 1 87 ? -36.720 -13.151 70.583 1.00 49.53 87 SER A CA 1
ATOM 669 C C . SER A 1 87 ? -36.022 -13.832 71.749 1.00 49.53 87 SER A C 1
ATOM 671 O O . SER A 1 87 ? -35.273 -14.779 71.567 1.00 49.53 87 SER A O 1
ATOM 673 N N . THR A 1 88 ? -36.301 -13.296 72.938 1.00 51.88 88 THR A N 1
ATOM 674 C CA . THR A 1 88 ? -35.859 -13.709 74.278 1.00 51.88 88 THR A CA 1
ATOM 675 C C . THR A 1 88 ? -34.438 -13.320 74.711 1.00 51.88 88 THR A C 1
ATOM 677 O O . THR A 1 88 ? -33.563 -14.168 74.826 1.00 51.88 88 THR A O 1
ATOM 680 N N . ALA A 1 89 ? -34.238 -12.060 75.116 1.00 44.91 89 ALA A N 1
ATOM 681 C CA . ALA A 1 89 ? -33.374 -11.766 76.266 1.00 44.91 89 ALA A CA 1
ATOM 682 C C . ALA A 1 89 ? -33.782 -10.452 76.952 1.00 44.91 89 ALA A C 1
ATOM 684 O O . ALA A 1 89 ? -33.662 -9.356 76.414 1.00 44.91 89 ALA A O 1
ATOM 685 N N . SER A 1 90 ? -34.306 -10.618 78.160 1.00 48.56 90 SER A N 1
ATOM 686 C CA . SER A 1 90 ? -34.726 -9.596 79.111 1.00 48.56 90 SER A CA 1
ATOM 687 C C . SER A 1 90 ? -33.522 -8.913 79.776 1.00 48.56 90 SER A C 1
ATOM 689 O O . SER A 1 90 ? -32.606 -9.591 80.224 1.00 48.56 90 SER A O 1
ATOM 691 N N . SER A 1 91 ? -33.604 -7.582 79.904 1.00 52.69 91 SER A N 1
ATOM 692 C CA . SER A 1 91 ? -33.090 -6.741 81.001 1.00 52.69 91 SER A CA 1
ATOM 693 C C . SER A 1 91 ? -31.727 -7.091 81.622 1.00 52.69 91 SER A C 1
ATOM 695 O O . SER A 1 91 ? -31.644 -7.899 82.546 1.00 52.69 91 SER A O 1
ATOM 697 N N . SER A 1 92 ? -30.695 -6.312 81.291 1.00 51.97 92 SER A N 1
ATOM 698 C CA . SER A 1 92 ? -29.921 -5.565 82.303 1.00 51.97 92 SER A CA 1
ATOM 699 C C . SER A 1 92 ? -28.903 -4.617 81.660 1.00 51.97 92 SER A C 1
ATOM 701 O O . SER A 1 92 ? -28.198 -4.949 80.713 1.00 51.97 92 SER A O 1
ATOM 703 N N . HIS A 1 93 ? -28.876 -3.402 82.203 1.00 55.22 93 HIS A N 1
ATOM 704 C CA . HIS A 1 93 ? -27.909 -2.333 81.959 1.00 55.22 93 HIS A CA 1
ATOM 705 C C . HIS A 1 93 ? -26.466 -2.807 82.215 1.00 55.22 93 HIS A C 1
ATOM 707 O O . HIS A 1 93 ? -26.236 -3.480 83.222 1.00 55.22 93 HIS A O 1
ATOM 713 N N . PRO A 1 94 ? -25.484 -2.386 81.392 1.00 52.19 94 PRO A N 1
ATOM 714 C CA . PRO A 1 94 ? -24.445 -1.518 81.959 1.00 52.19 94 PRO A CA 1
ATOM 715 C C . PRO A 1 94 ? -23.843 -0.465 80.998 1.00 52.19 94 PRO A C 1
ATOM 717 O O . PRO A 1 94 ? -23.531 -0.715 79.841 1.00 52.19 94 PRO A O 1
ATOM 720 N N . GLN A 1 95 ? -23.690 0.735 81.556 1.00 50.75 95 GLN A N 1
ATOM 721 C CA . GLN A 1 95 ? -22.509 1.613 81.592 1.00 50.75 95 GLN A CA 1
ATOM 722 C C . GLN A 1 95 ? -21.478 1.604 80.432 1.00 50.75 95 GLN A C 1
ATOM 724 O O . GLN A 1 95 ? -20.710 0.667 80.236 1.00 50.75 95 GLN A O 1
ATOM 729 N N . LEU A 1 96 ? -21.407 2.765 79.766 1.00 47.91 96 LEU A N 1
ATOM 730 C CA . LEU A 1 96 ? -20.421 3.220 78.773 1.00 47.91 96 LEU A CA 1
ATOM 731 C C . LEU A 1 96 ? -18.958 3.174 79.261 1.00 47.91 96 LEU A C 1
ATOM 733 O O . LEU A 1 96 ? -18.686 3.568 80.398 1.00 47.91 96 LEU A O 1
ATOM 737 N N . PRO A 1 97 ? -18.006 2.942 78.334 1.00 53.38 97 PRO A N 1
ATOM 738 C CA . PRO A 1 97 ? -16.755 3.689 78.365 1.00 53.38 97 PRO A CA 1
ATOM 739 C C . PRO A 1 97 ? -16.375 4.346 77.022 1.00 53.38 97 PRO A C 1
ATOM 741 O O . PRO A 1 97 ? -16.519 3.782 75.944 1.00 53.38 97 PRO A O 1
ATOM 744 N N . ALA A 1 98 ? -15.858 5.568 77.173 1.00 47.28 98 ALA A N 1
ATOM 745 C CA . ALA A 1 98 ? -14.817 6.258 76.408 1.00 47.28 98 ALA A CA 1
ATOM 746 C C . ALA A 1 98 ? -14.756 6.117 74.870 1.00 47.28 98 ALA A C 1
ATOM 748 O O . ALA A 1 98 ? -14.255 5.145 74.309 1.00 47.28 98 ALA A O 1
ATOM 749 N N . GLN A 1 99 ? -15.103 7.232 74.216 1.00 49.56 99 GLN A N 1
ATOM 750 C CA . GLN A 1 99 ? -14.692 7.598 72.861 1.00 49.56 99 GLN A CA 1
ATOM 751 C C . GLN A 1 99 ? -13.179 7.439 72.648 1.00 49.56 99 GLN A C 1
ATOM 753 O O . GLN A 1 99 ? -12.373 8.032 73.364 1.00 49.56 99 GLN A O 1
ATOM 758 N N . THR A 1 100 ? -12.802 6.756 71.569 1.00 46.97 100 THR A N 1
ATOM 759 C CA . THR A 1 100 ? -11.511 6.945 70.897 1.00 46.97 100 THR A CA 1
ATOM 760 C C . THR A 1 100 ? -11.745 7.106 69.396 1.00 46.97 100 THR A C 1
ATOM 762 O O . THR A 1 100 ? -12.421 6.306 68.756 1.00 46.97 100 THR A O 1
ATOM 765 N N . GLN A 1 101 ? -11.227 8.211 68.858 1.00 50.84 101 GLN A N 1
ATOM 766 C CA . GLN A 1 101 ? -11.291 8.596 67.448 1.00 50.84 101 GLN A CA 1
ATOM 767 C C . GLN A 1 101 ? -10.494 7.635 66.551 1.00 50.84 101 GLN A C 1
ATOM 769 O O . GLN A 1 101 ? -9.358 7.301 66.902 1.00 50.84 101 GLN A O 1
ATOM 774 N N . PRO A 1 102 ? -10.957 7.331 65.325 1.00 49.53 102 PRO A N 1
ATOM 775 C CA . PRO A 1 102 ? -10.073 6.892 64.261 1.00 49.53 102 PRO A CA 1
ATOM 776 C C . PRO A 1 102 ? -9.634 8.083 63.396 1.00 49.53 102 PRO A C 1
ATOM 778 O O . PRO A 1 102 ? -10.430 8.813 62.806 1.00 49.53 102 PRO A O 1
ATOM 781 N N . ARG A 1 103 ? -8.311 8.262 63.333 1.00 45.25 103 ARG A N 1
ATOM 782 C CA . ARG A 1 103 ? -7.592 9.152 62.415 1.00 45.25 103 ARG A CA 1
ATOM 783 C C . ARG A 1 103 ? -7.961 8.854 60.960 1.00 45.25 103 ARG A C 1
ATOM 785 O O . ARG A 1 103 ? -7.789 7.727 60.501 1.00 45.25 103 ARG A O 1
ATOM 792 N N . SER A 1 104 ? -8.312 9.896 60.207 1.00 49.75 104 SER A N 1
ATOM 793 C CA . SER A 1 104 ? -8.334 9.853 58.745 1.00 49.75 104 SER A CA 1
ATOM 794 C C . SER A 1 104 ? -6.921 9.595 58.210 1.00 49.75 104 SER A C 1
ATOM 796 O O . SER A 1 104 ? -6.025 10.423 58.398 1.00 49.75 104 SER A O 1
ATOM 798 N N . LYS A 1 105 ? -6.708 8.482 57.506 1.00 45.88 105 LYS A N 1
ATOM 799 C CA . LYS A 1 105 ? -5.570 8.335 56.595 1.00 45.88 105 LYS A CA 1
ATOM 800 C C . LYS A 1 105 ? -6.068 8.619 55.182 1.00 45.88 105 LYS A C 1
ATOM 802 O O . LYS A 1 105 ? -6.672 7.765 54.547 1.00 45.88 105 LYS A O 1
ATOM 807 N N . LYS A 1 106 ? -5.816 9.843 54.710 1.00 45.91 106 LYS A N 1
ATOM 808 C CA . LYS A 1 106 ? -5.849 10.192 53.287 1.00 45.91 106 LYS A CA 1
ATOM 809 C C . LYS A 1 106 ? -4.743 9.398 52.585 1.00 45.91 106 LYS A C 1
ATOM 811 O O . LYS A 1 106 ? -3.572 9.751 52.698 1.00 45.91 106 LYS A O 1
ATOM 816 N N . GLY A 1 107 ? -5.114 8.323 51.898 1.00 39.94 107 GLY A N 1
ATOM 817 C CA . GLY A 1 107 ? -4.280 7.675 50.890 1.00 39.94 107 GLY A CA 1
ATOM 818 C C . GLY A 1 107 ? -4.379 8.469 49.594 1.00 39.94 107 GLY A C 1
ATOM 819 O O . GLY A 1 107 ? -5.295 8.274 48.810 1.00 39.94 107 GLY A O 1
ATOM 820 N N . SER A 1 108 ? -3.470 9.425 49.418 1.00 46.28 108 SER A N 1
ATOM 821 C CA . SER A 1 108 ? -3.267 10.149 48.165 1.00 46.28 108 SER A CA 1
ATOM 822 C C . SER A 1 108 ? -2.435 9.270 47.231 1.00 46.28 108 SER A C 1
ATOM 824 O O . SER A 1 108 ? -1.209 9.385 47.217 1.00 46.28 108 SER A O 1
ATOM 826 N N . SER A 1 109 ? -3.082 8.402 46.455 1.00 44.06 109 SER A N 1
ATOM 827 C CA . SER A 1 109 ? -2.443 7.716 45.327 1.00 44.06 109 SER A CA 1
ATOM 828 C C . SER A 1 109 ? -2.287 8.715 44.186 1.00 44.06 109 SER A C 1
ATOM 830 O O . SER A 1 109 ? -3.165 8.902 43.350 1.00 44.06 109 SER A O 1
ATOM 832 N N . ARG A 1 110 ? -1.175 9.451 44.230 1.00 41.41 110 ARG A N 1
ATOM 833 C CA . ARG A 1 110 ? -0.746 10.358 43.171 1.00 41.41 110 ARG A CA 1
ATOM 834 C C . ARG A 1 110 ? -0.225 9.498 42.024 1.00 41.41 110 ARG A C 1
ATOM 836 O O . ARG A 1 110 ? 0.688 8.701 42.230 1.00 41.41 110 ARG A O 1
ATOM 843 N N . ALA A 1 111 ? -0.839 9.681 40.862 1.00 41.41 111 ALA A N 1
ATOM 844 C CA . ALA A 1 111 ? -0.453 9.117 39.582 1.00 41.41 111 ALA A CA 1
ATOM 845 C C . ALA A 1 111 ? 1.073 9.093 39.402 1.00 41.41 111 ALA A C 1
ATOM 847 O O . ALA A 1 111 ? 1.750 10.119 39.531 1.00 41.41 111 ALA A O 1
ATOM 848 N N . ALA A 1 112 ? 1.594 7.909 39.090 1.00 39.44 112 ALA A N 1
ATOM 849 C CA . ALA A 1 112 ? 2.886 7.772 38.455 1.00 39.44 112 ALA A CA 1
ATOM 850 C C . ALA A 1 112 ? 2.750 8.367 37.048 1.00 39.44 112 ALA A C 1
ATOM 852 O O . ALA A 1 112 ? 2.123 7.783 36.171 1.00 39.44 112 ALA A O 1
ATOM 853 N N . LEU A 1 113 ? 3.304 9.565 36.865 1.00 41.53 113 LEU A N 1
ATOM 854 C CA . LEU A 1 113 ? 3.637 10.102 35.553 1.00 41.53 113 LEU A CA 1
ATOM 855 C C . LEU A 1 113 ? 4.669 9.156 34.933 1.00 41.53 113 LEU A C 1
ATOM 857 O O . LEU A 1 113 ? 5.865 9.242 35.217 1.00 41.53 113 LEU A O 1
ATOM 861 N N . GLY A 1 114 ? 4.160 8.219 34.138 1.00 36.09 114 GLY A N 1
ATOM 862 C CA . GLY A 1 114 ? 4.927 7.468 33.164 1.00 36.09 114 GLY A CA 1
ATOM 863 C C . GLY A 1 114 ? 5.532 8.448 32.171 1.00 36.09 114 GLY A C 1
ATOM 864 O O . GLY A 1 114 ? 4.845 9.214 31.502 1.00 36.09 114 GLY A O 1
ATOM 865 N N . VAL A 1 115 ? 6.854 8.450 32.172 1.00 42.09 115 VAL A N 1
ATOM 866 C CA . VAL A 1 115 ? 7.757 9.146 31.269 1.00 42.09 115 VAL A CA 1
ATOM 867 C C . VAL A 1 115 ? 7.359 8.873 29.815 1.00 42.09 115 VAL A C 1
ATOM 869 O O . VAL A 1 115 ? 7.461 7.741 29.356 1.00 42.09 115 VAL A O 1
ATOM 872 N N . LEU A 1 116 ? 6.965 9.915 29.080 1.00 48.75 116 LEU A N 1
ATOM 873 C CA . LEU A 1 116 ? 7.000 9.913 27.618 1.00 48.75 116 LEU A CA 1
ATOM 874 C C . LEU A 1 116 ? 8.464 10.085 27.178 1.00 48.75 116 LEU A C 1
ATOM 876 O O . LEU A 1 116 ? 9.053 11.130 27.480 1.00 48.75 116 LEU A O 1
ATOM 880 N N . PRO A 1 117 ? 9.085 9.132 26.461 1.00 51.16 117 PRO A N 1
ATOM 881 C CA . PRO A 1 117 ? 10.303 9.430 25.731 1.00 51.16 117 PRO A CA 1
ATOM 882 C C . PRO A 1 117 ? 9.940 10.239 24.482 1.00 51.16 117 PRO A C 1
ATOM 884 O O . PRO A 1 117 ? 9.417 9.728 23.495 1.00 51.16 117 PRO A O 1
ATOM 887 N N . ALA A 1 118 ? 10.238 11.534 24.543 1.00 47.38 118 ALA A N 1
ATOM 888 C CA . ALA A 1 118 ? 10.342 12.377 23.368 1.00 47.38 118 ALA A CA 1
ATOM 889 C C . ALA A 1 118 ? 11.448 11.857 22.431 1.00 47.38 118 ALA A C 1
ATOM 891 O O . ALA A 1 118 ? 12.540 11.504 22.877 1.00 47.38 118 ALA A O 1
ATOM 892 N N . ASN A 1 119 ? 11.175 11.947 21.129 1.00 45.38 119 ASN A N 1
ATOM 893 C CA . ASN A 1 119 ? 12.144 11.971 20.032 1.00 45.38 119 ASN A CA 1
ATOM 894 C C . ASN A 1 119 ? 12.868 10.658 19.699 1.00 45.38 119 ASN A C 1
ATOM 896 O O . ASN A 1 119 ? 14.079 10.534 19.882 1.00 45.38 119 ASN A O 1
ATOM 900 N N . VAL A 1 120 ? 12.171 9.757 19.002 1.00 40.56 120 VAL A N 1
ATOM 901 C CA . VAL A 1 120 ? 12.828 8.974 17.944 1.00 40.56 120 VAL A CA 1
ATOM 902 C C . VAL A 1 120 ? 12.821 9.834 16.682 1.00 40.56 120 VAL A C 1
ATOM 904 O O . VAL A 1 120 ? 11.897 9.807 15.876 1.00 40.56 120 VAL A O 1
ATOM 907 N N . ALA A 1 121 ? 13.860 10.656 16.542 1.00 42.81 121 ALA A N 1
ATOM 908 C CA . ALA A 1 121 ? 14.188 11.285 15.274 1.00 42.81 121 ALA A CA 1
ATOM 909 C C . ALA A 1 121 ? 14.595 10.176 14.292 1.00 42.81 121 ALA A C 1
ATOM 911 O O . ALA A 1 121 ? 15.732 9.696 14.317 1.00 42.81 121 ALA A O 1
ATOM 912 N N . LEU A 1 122 ? 13.656 9.747 13.448 1.00 41.59 122 LEU A N 1
ATOM 913 C CA . LEU A 1 122 ? 13.954 8.915 12.291 1.00 41.59 122 LEU A CA 1
ATOM 914 C C . LEU A 1 122 ? 14.877 9.718 11.369 1.00 41.59 122 LEU A C 1
ATOM 916 O O . LEU A 1 122 ? 14.467 10.663 10.698 1.00 41.59 122 LEU A O 1
ATOM 920 N N . LYS A 1 123 ? 16.164 9.364 11.385 1.00 44.00 123 LYS A N 1
ATOM 921 C CA . LYS A 1 123 ? 17.130 9.777 10.367 1.00 44.00 123 LYS A CA 1
ATOM 922 C C . LYS A 1 123 ? 16.643 9.250 9.012 1.00 44.00 123 LYS A C 1
ATOM 924 O O . LYS A 1 123 ? 16.557 8.032 8.867 1.00 44.00 123 LYS A O 1
ATOM 929 N N . PRO A 1 124 ? 16.437 10.100 7.995 1.00 41.34 124 PRO A N 1
ATOM 930 C CA . PRO A 1 124 ? 16.338 9.623 6.629 1.00 41.34 124 PRO A CA 1
ATOM 931 C C . PRO A 1 124 ? 17.751 9.263 6.150 1.00 41.34 124 PRO A C 1
ATOM 933 O O . PRO A 1 124 ? 18.495 10.093 5.631 1.00 41.34 124 PRO A O 1
ATOM 936 N N . THR A 1 125 ? 18.169 8.017 6.362 1.00 53.44 125 THR A N 1
ATOM 937 C CA . THR A 1 125 ? 19.274 7.423 5.605 1.00 53.44 125 THR A CA 1
ATOM 938 C C . THR A 1 125 ? 18.699 6.815 4.342 1.00 53.44 125 THR A C 1
ATOM 940 O O . THR A 1 125 ? 18.335 5.655 4.356 1.00 53.44 125 THR A O 1
ATOM 943 N N . HIS A 1 126 ? 18.592 7.613 3.283 1.00 46.19 126 HIS A N 1
ATOM 944 C CA . HIS A 1 126 ? 18.837 7.202 1.898 1.00 46.19 126 HIS A CA 1
ATOM 945 C C . HIS A 1 126 ? 18.908 8.473 1.050 1.00 46.19 126 HIS A C 1
ATOM 947 O O . HIS A 1 126 ? 17.992 8.863 0.334 1.00 46.19 126 HIS A O 1
ATOM 953 N N . GLN A 1 127 ? 20.039 9.164 1.180 1.00 38.47 127 GLN A N 1
ATOM 954 C CA . 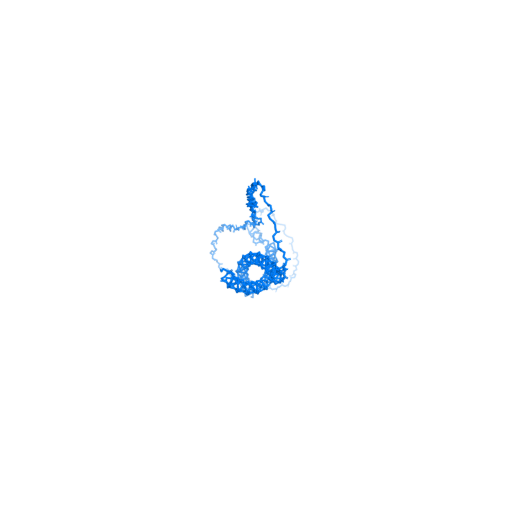GLN A 1 127 ? 20.449 10.169 0.216 1.00 38.47 127 GLN A CA 1
ATOM 955 C C . GLN A 1 127 ? 20.814 9.408 -1.064 1.00 38.47 127 GLN A C 1
ATOM 957 O O . GLN A 1 127 ? 21.903 8.844 -1.170 1.00 38.47 127 GLN A O 1
ATOM 962 N N . ALA A 1 128 ? 19.868 9.315 -2.001 1.00 50.56 128 ALA A N 1
ATOM 963 C CA . ALA A 1 128 ? 20.167 8.867 -3.353 1.00 50.56 128 ALA A CA 1
ATOM 964 C C . ALA A 1 128 ? 21.296 9.757 -3.913 1.00 50.56 128 ALA A C 1
ATOM 966 O O . ALA A 1 128 ? 21.256 10.980 -3.723 1.00 50.56 128 ALA A O 1
ATOM 967 N N . PRO A 1 129 ? 22.335 9.181 -4.543 1.00 59.62 129 PRO A N 1
ATOM 968 C CA . PRO A 1 129 ? 23.430 9.970 -5.082 1.00 59.62 129 PRO A CA 1
ATOM 969 C C . PRO A 1 129 ? 22.884 10.974 -6.111 1.00 59.62 129 PRO A C 1
ATOM 971 O O . PRO A 1 129 ? 21.996 10.627 -6.892 1.00 59.62 129 PRO A O 1
ATOM 974 N N . PRO A 1 130 ? 23.391 12.220 -6.136 1.00 53.94 130 PRO A N 1
ATOM 975 C CA . PRO A 1 130 ? 22.945 13.205 -7.107 1.00 53.94 130 PRO A CA 1
ATOM 976 C C . PRO A 1 130 ? 23.235 12.691 -8.518 1.00 53.94 130 PRO A C 1
ATOM 978 O O . PRO A 1 130 ? 24.386 12.409 -8.865 1.00 53.94 130 PRO A O 1
ATOM 981 N N . PHE A 1 131 ? 22.182 12.584 -9.330 1.00 50.09 131 PHE A N 1
ATOM 982 C CA . PHE A 1 131 ? 22.288 12.324 -10.759 1.00 50.09 131 PHE A CA 1
ATOM 983 C C . PHE A 1 131 ? 23.253 13.342 -11.370 1.00 50.09 131 PHE A C 1
ATOM 985 O O . PHE A 1 131 ? 23.004 14.551 -11.364 1.00 50.09 131 PHE A O 1
ATOM 992 N N . LYS A 1 132 ? 24.378 12.854 -11.900 1.00 49.09 132 LYS A N 1
ATOM 993 C CA . LYS A 1 132 ? 25.243 13.654 -12.763 1.00 49.09 132 LYS A CA 1
ATOM 994 C C . LYS A 1 132 ? 24.477 13.900 -14.055 1.00 49.09 132 LYS A C 1
ATOM 996 O O . LYS A 1 132 ? 24.489 13.073 -14.959 1.00 49.09 132 LYS A O 1
ATOM 1001 N N . VAL A 1 133 ? 23.806 15.044 -14.128 1.00 46.66 133 VAL A N 1
ATOM 1002 C CA . VAL A 1 133 ? 23.351 15.617 -15.393 1.00 46.66 133 VAL A CA 1
ATOM 1003 C C . VAL A 1 133 ? 24.603 15.826 -16.241 1.00 46.66 133 VAL A C 1
ATOM 1005 O O . VAL A 1 133 ? 25.426 16.693 -15.940 1.00 46.66 133 VAL A O 1
ATOM 1008 N N . PHE A 1 134 ? 24.789 14.995 -17.266 1.00 46.75 134 PHE A N 1
ATOM 1009 C CA . PHE A 1 134 ? 25.779 15.253 -18.301 1.00 46.75 134 PHE A CA 1
ATOM 1010 C C . PHE A 1 134 ? 25.375 16.557 -18.995 1.00 46.75 134 PHE A C 1
ATOM 1012 O O . PHE A 1 134 ? 24.430 16.603 -19.776 1.00 46.75 134 PHE A O 1
ATOM 1019 N N . GLN A 1 135 ? 26.066 17.648 -18.658 1.00 42.06 135 GLN A N 1
ATOM 1020 C CA . GLN A 1 135 ? 26.046 18.853 -19.475 1.00 42.06 135 GLN A CA 1
ATOM 1021 C C . GLN A 1 135 ? 26.751 18.515 -20.785 1.00 42.06 135 GLN A C 1
ATOM 1023 O O . GLN A 1 135 ? 27.971 18.342 -20.821 1.00 42.06 135 GLN A O 1
ATOM 1028 N N . ASP A 1 136 ? 25.959 18.397 -21.845 1.00 44.38 136 ASP A N 1
ATOM 1029 C CA . ASP A 1 136 ? 26.451 18.222 -23.198 1.00 44.38 136 ASP A CA 1
ATOM 1030 C C . ASP A 1 136 ? 27.451 19.321 -23.558 1.00 44.38 136 ASP A C 1
ATOM 1032 O O . ASP A 1 136 ? 27.196 20.528 -23.472 1.00 44.38 136 ASP A O 1
ATOM 1036 N N . ALA A 1 137 ? 28.618 18.863 -23.997 1.00 43.16 137 ALA A N 1
ATOM 1037 C CA . ALA A 1 137 ? 29.650 19.686 -24.579 1.00 43.16 137 ALA A CA 1
ATOM 1038 C C . ALA A 1 137 ? 29.081 20.497 -25.755 1.00 43.16 137 ALA A C 1
ATOM 1040 O O . ALA A 1 137 ? 28.525 19.960 -26.716 1.00 43.16 137 ALA A O 1
ATOM 1041 N N . LYS A 1 138 ? 29.284 21.817 -25.692 1.00 41.56 138 LYS A N 1
ATOM 1042 C CA . LYS A 1 138 ? 29.153 22.750 -26.817 1.00 41.56 138 LYS A CA 1
ATOM 1043 C C . LYS A 1 138 ? 29.780 22.154 -28.085 1.00 41.56 138 LYS A C 1
ATOM 1045 O O . LYS A 1 138 ? 31.001 22.055 -28.191 1.00 41.56 138 LYS A O 1
ATOM 1050 N N . LYS A 1 139 ? 28.948 21.836 -29.080 1.00 50.84 139 LYS A N 1
ATOM 1051 C CA . LYS A 1 139 ? 29.379 21.597 -30.466 1.00 50.84 139 LYS A CA 1
ATOM 1052 C C . LYS A 1 139 ? 29.934 22.901 -31.062 1.00 50.84 139 LYS A C 1
ATOM 1054 O O . LYS A 1 139 ? 29.209 23.899 -31.053 1.00 50.84 139 LYS A O 1
ATOM 1059 N N . PRO A 1 140 ? 31.140 22.926 -31.656 1.00 48.84 140 PRO A N 1
ATOM 1060 C CA . PRO A 1 140 ? 31.486 23.960 -32.616 1.00 48.84 140 PRO A CA 1
ATOM 1061 C C . PRO A 1 140 ? 30.782 23.644 -33.939 1.00 48.84 140 PRO A C 1
ATOM 1063 O O . PRO A 1 140 ? 30.843 22.524 -34.449 1.00 48.84 140 PRO A O 1
ATOM 1066 N N . GLY A 1 141 ? 30.073 24.634 -34.478 1.00 50.56 141 GLY A N 1
ATOM 1067 C CA . GLY A 1 141 ? 29.382 24.525 -35.754 1.00 50.56 141 GLY A CA 1
ATOM 1068 C C . GLY A 1 141 ? 30.353 24.302 -36.911 1.00 50.56 141 GLY A C 1
ATOM 1069 O O . GLY A 1 141 ? 31.266 25.094 -37.124 1.00 50.56 141 GLY A O 1
ATOM 1070 N N . VAL A 1 142 ? 30.099 23.261 -37.701 1.00 41.53 142 VAL A N 1
ATOM 1071 C CA . VAL A 1 142 ? 30.698 23.085 -39.024 1.00 41.53 142 VAL A CA 1
ATOM 1072 C C . VAL A 1 142 ? 29.573 23.196 -40.046 1.00 41.53 142 VAL A C 1
ATOM 1074 O O . VAL A 1 142 ? 28.714 22.323 -40.157 1.00 41.53 142 VAL A O 1
ATOM 1077 N N . LYS A 1 143 ? 29.560 24.319 -40.770 1.00 49.72 143 LYS A N 1
ATOM 1078 C CA . LYS A 1 143 ? 28.787 24.487 -42.002 1.00 49.72 143 LYS A CA 1
ATOM 1079 C C . LYS A 1 143 ? 29.452 23.631 -43.078 1.00 49.72 143 LYS A C 1
ATOM 1081 O O . LYS A 1 143 ? 30.582 23.920 -43.454 1.00 49.72 143 LYS A O 1
ATOM 1086 N N . VAL A 1 144 ? 28.754 22.623 -43.596 1.00 40.66 144 VAL A N 1
ATOM 1087 C CA . VAL A 1 144 ? 29.167 21.929 -44.822 1.00 40.66 144 VAL A CA 1
ATOM 1088 C C . VAL A 1 144 ? 28.285 22.434 -45.958 1.00 40.66 144 VAL A C 1
ATOM 1090 O O . VAL A 1 144 ? 27.143 22.013 -46.125 1.00 40.66 144 VAL A O 1
ATOM 1093 N N . SER A 1 145 ? 28.815 23.399 -46.708 1.00 43.88 145 SER A N 1
ATOM 1094 C CA . SER A 1 145 ? 28.341 23.750 -48.044 1.00 43.88 145 SER A CA 1
ATOM 1095 C C . SER A 1 145 ? 28.739 22.639 -49.012 1.00 43.88 145 SER A C 1
ATOM 1097 O O . SER A 1 145 ? 29.898 22.229 -49.043 1.00 43.88 145 SER A O 1
ATOM 1099 N N . GLY A 1 146 ? 27.771 22.148 -49.781 1.00 41.59 146 GLY A N 1
ATOM 1100 C CA . GLY A 1 146 ? 27.977 21.068 -50.733 1.00 41.59 146 GLY A CA 1
ATOM 1101 C C . GLY A 1 146 ? 28.905 21.425 -51.892 1.00 41.59 146 GLY A C 1
ATOM 1102 O O . GLY A 1 146 ? 29.077 22.585 -52.256 1.00 41.59 146 GLY A O 1
ATOM 1103 N N . SER A 1 147 ? 29.430 20.386 -52.531 1.00 40.59 147 SER A N 1
ATOM 1104 C CA . SER A 1 147 ? 29.701 20.407 -53.963 1.00 40.59 147 SER A CA 1
ATOM 1105 C C . SER A 1 147 ? 29.613 18.989 -54.528 1.00 40.59 147 SER A C 1
ATOM 1107 O O . SER A 1 147 ? 29.961 17.998 -53.893 1.00 40.59 147 SER A O 1
ATOM 1109 N N . VAL A 1 148 ? 29.019 18.939 -55.712 1.00 47.66 148 VAL A N 1
ATOM 1110 C CA . VAL A 1 148 ? 28.738 17.780 -56.552 1.00 47.66 148 VAL A CA 1
ATOM 1111 C C . VAL A 1 148 ? 30.009 17.414 -57.321 1.00 47.66 148 VAL A C 1
ATOM 1113 O O . VAL A 1 148 ? 30.631 18.296 -57.905 1.00 47.66 148 VAL A O 1
ATOM 1116 N N . GLY A 1 149 ? 30.350 16.126 -57.399 1.00 38.28 149 GLY A N 1
ATOM 1117 C CA . GLY A 1 149 ? 31.421 15.612 -58.258 1.00 38.28 149 GLY A CA 1
ATOM 1118 C C . GLY A 1 149 ? 31.082 14.217 -58.776 1.00 38.28 149 GLY A C 1
ATOM 1119 O O . GLY A 1 149 ? 30.838 13.306 -57.994 1.00 38.28 149 GLY A O 1
ATOM 1120 N N . ARG A 1 150 ? 30.979 14.089 -60.103 1.00 43.06 150 ARG A N 1
ATOM 1121 C CA . ARG A 1 150 ? 30.534 12.910 -60.865 1.00 43.06 150 ARG A CA 1
ATOM 1122 C C . ARG A 1 150 ? 31.680 11.924 -61.146 1.00 43.06 150 ARG A C 1
ATOM 1124 O O . ARG A 1 150 ? 32.818 12.347 -61.257 1.00 43.06 150 ARG A O 1
ATOM 1131 N N . HIS A 1 151 ? 31.277 10.672 -61.400 1.00 41.72 151 HIS A N 1
ATOM 1132 C CA . HIS A 1 151 ? 31.859 9.645 -62.289 1.00 41.72 151 HIS A CA 1
ATOM 1133 C C . HIS A 1 151 ? 33.362 9.334 -62.244 1.00 41.72 151 HIS A C 1
ATOM 1135 O O . HIS A 1 151 ? 34.141 10.155 -62.697 1.00 41.72 151 HIS A O 1
ATOM 1141 N N . VAL A 1 152 ? 33.701 8.054 -62.001 1.00 41.19 152 VAL A N 1
ATOM 1142 C CA . VAL A 1 152 ? 34.529 7.226 -62.912 1.00 41.19 152 VAL A CA 1
ATOM 1143 C C . VAL A 1 152 ? 34.085 5.755 -62.801 1.00 41.19 152 VAL A C 1
ATOM 1145 O O . VAL A 1 152 ? 33.839 5.258 -61.705 1.00 41.19 152 VAL A O 1
ATOM 1148 N N . GLY A 1 153 ? 33.921 5.086 -63.948 1.00 41.88 153 GLY A N 1
ATOM 1149 C CA . GLY A 1 153 ? 33.569 3.670 -64.060 1.00 41.88 153 GLY A CA 1
ATOM 1150 C C . GLY A 1 153 ? 34.761 2.734 -63.842 1.00 41.88 153 GLY A C 1
ATOM 1151 O O . GLY A 1 153 ? 35.894 3.063 -64.177 1.00 41.88 153 GLY A O 1
ATO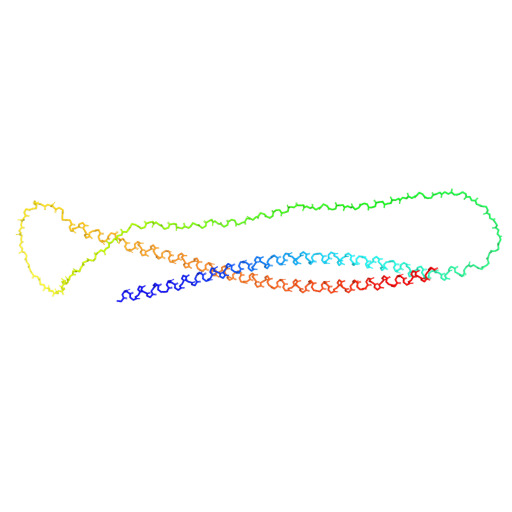M 1152 N N . VAL A 1 154 ? 34.484 1.546 -63.307 1.00 41.53 154 VAL A N 1
ATOM 1153 C CA . VAL A 1 154 ? 35.456 0.454 -63.179 1.00 41.53 154 VAL A CA 1
ATOM 1154 C C . VAL A 1 154 ? 35.249 -0.496 -64.354 1.00 41.53 154 VAL A C 1
ATOM 1156 O O . VAL A 1 154 ? 34.215 -1.156 -64.451 1.00 41.53 154 VAL A O 1
ATOM 1159 N N . GLN A 1 155 ? 36.227 -0.541 -65.256 1.00 39.66 155 GLN A N 1
ATOM 1160 C CA . GLN A 1 155 ? 36.316 -1.523 -66.330 1.00 39.66 155 GLN A CA 1
ATOM 1161 C C . GLN A 1 155 ? 37.449 -2.493 -65.980 1.00 39.66 155 GLN A C 1
ATOM 1163 O O . GLN A 1 155 ? 38.608 -2.099 -65.874 1.00 39.66 155 GLN A O 1
ATOM 1168 N N . CYS A 1 156 ? 37.096 -3.758 -65.752 1.00 40.84 156 CYS A N 1
ATOM 1169 C CA . CYS A 1 156 ? 38.047 -4.848 -65.575 1.00 40.84 156 CYS A CA 1
ATOM 1170 C C . CYS A 1 156 ? 38.764 -5.131 -66.901 1.00 40.84 156 CYS A C 1
ATOM 1172 O O . CYS A 1 156 ? 38.112 -5.358 -67.919 1.00 40.84 156 CYS A O 1
ATOM 1174 N N . GLY A 1 157 ? 40.094 -5.168 -66.868 1.00 39.75 157 GLY A N 1
ATOM 1175 C CA . GLY A 1 157 ? 40.934 -5.577 -67.987 1.00 39.75 157 GLY A CA 1
ATOM 1176 C C . GLY A 1 157 ? 42.219 -6.209 -67.471 1.00 39.75 157 GLY A C 1
ATOM 1177 O O . GLY A 1 157 ? 43.115 -5.523 -66.994 1.00 39.75 157 GLY A O 1
ATOM 1178 N N . SER A 1 158 ? 42.274 -7.533 -67.534 1.00 47.53 158 SER A N 1
ATOM 1179 C CA . SER A 1 158 ? 43.441 -8.370 -67.279 1.00 47.53 158 SER A CA 1
ATOM 1180 C C . SER A 1 158 ? 44.372 -8.365 -68.496 1.00 47.53 158 SER A C 1
ATOM 1182 O O . SER A 1 158 ? 43.931 -8.636 -69.610 1.00 47.53 158 SER A O 1
ATOM 1184 N N . GLY A 1 159 ? 45.668 -8.135 -68.279 1.00 37.41 1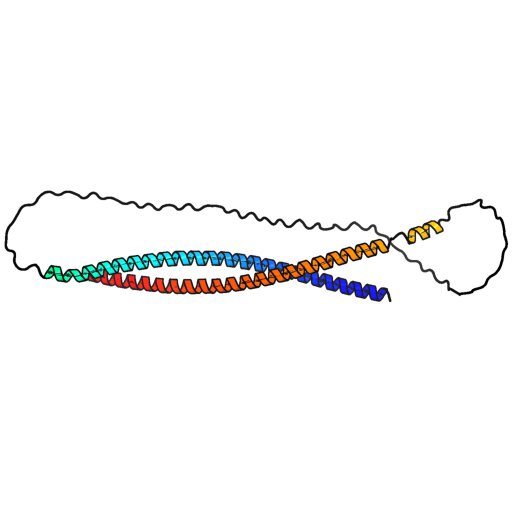59 GLY A N 1
ATOM 1185 C CA . GLY A 1 159 ? 46.713 -8.329 -69.286 1.00 37.41 159 GLY A CA 1
ATOM 1186 C C . GLY A 1 159 ? 48.112 -8.090 -68.710 1.00 37.41 159 GLY A C 1
ATOM 1187 O O . GLY A 1 159 ? 48.377 -7.008 -68.197 1.00 37.41 159 GLY A O 1
ATOM 1188 N N . GLY A 1 160 ? 48.996 -9.099 -68.786 1.00 40.94 160 GLY A N 1
ATOM 1189 C CA . GLY A 1 160 ? 50.459 -8.925 -68.654 1.00 40.94 160 GLY A CA 1
ATOM 1190 C C . GLY A 1 160 ? 50.997 -7.975 -69.743 1.00 40.94 160 GLY A C 1
ATOM 1191 O O . GLY A 1 160 ? 50.245 -7.595 -70.633 1.00 40.94 160 GLY A O 1
ATOM 1192 N N . VAL A 1 161 ? 52.251 -7.510 -69.773 1.00 39.22 161 VAL A N 1
ATOM 1193 C CA . VAL A 1 161 ? 53.546 -8.220 -69.810 1.00 39.22 161 VAL A CA 1
ATOM 1194 C C . VAL A 1 161 ? 54.692 -7.192 -69.583 1.00 39.22 161 VAL A C 1
ATOM 1196 O O . VAL A 1 161 ? 54.526 -6.026 -69.916 1.00 39.22 161 VAL A O 1
ATOM 1199 N N . SER A 1 162 ? 55.852 -7.673 -69.106 1.00 40.62 162 SER A N 1
ATOM 1200 C CA . SER A 1 162 ? 57.257 -7.220 -69.315 1.00 40.62 162 SER A CA 1
ATOM 1201 C C . SER A 1 162 ? 57.749 -5.791 -69.008 1.00 40.62 162 SER A C 1
ATOM 1203 O O . SER A 1 162 ? 57.324 -4.816 -69.614 1.00 40.62 162 SER A O 1
ATOM 1205 N N . SER A 1 163 ? 58.819 -5.777 -68.196 1.00 44.25 163 SER A N 1
ATOM 1206 C CA . SER A 1 163 ? 60.077 -5.009 -68.277 1.00 44.25 163 SER A CA 1
ATOM 1207 C C . SER A 1 163 ? 60.125 -3.677 -69.027 1.00 44.25 163 SER A C 1
ATOM 1209 O O . SER A 1 163 ? 60.063 -3.655 -70.251 1.00 44.25 163 SER A O 1
ATOM 1211 N N . ALA A 1 164 ? 60.545 -2.633 -68.311 1.00 41.06 164 ALA A N 1
ATOM 1212 C CA . ALA A 1 164 ? 61.807 -1.943 -68.596 1.00 41.06 164 ALA A CA 1
ATOM 1213 C C . ALA A 1 164 ? 62.206 -1.070 -67.399 1.00 41.06 164 ALA A C 1
ATOM 1215 O O . ALA A 1 164 ? 61.398 -0.315 -66.864 1.00 41.06 164 ALA A O 1
ATOM 1216 N N . GLU A 1 165 ? 63.464 -1.202 -66.988 1.00 49.41 165 GLU A N 1
ATOM 1217 C CA . GLU A 1 165 ? 64.146 -0.289 -66.083 1.00 49.41 165 GLU A CA 1
ATOM 1218 C C . GLU A 1 165 ? 64.237 1.100 -66.721 1.00 49.41 165 GLU A C 1
ATOM 1220 O O . GLU A 1 165 ? 64.806 1.261 -67.800 1.00 49.41 165 GLU A O 1
ATOM 1225 N N . THR A 1 166 ? 63.748 2.116 -66.016 1.00 41.75 166 THR A N 1
ATOM 1226 C CA . THR A 1 166 ? 64.222 3.490 -66.186 1.00 41.75 166 THR A CA 1
ATOM 1227 C C . THR A 1 166 ? 64.487 4.082 -64.815 1.00 41.75 166 THR A C 1
ATOM 1229 O O . THR A 1 166 ? 63.592 4.531 -64.097 1.00 41.75 166 THR A O 1
ATOM 1232 N N . GLN A 1 167 ? 65.767 4.042 -64.467 1.00 47.41 167 GLN A N 1
ATOM 1233 C CA . GLN A 1 167 ? 66.409 4.851 -63.450 1.00 47.41 167 GLN A CA 1
ATOM 1234 C C . GLN A 1 167 ? 66.060 6.321 -63.722 1.00 47.41 167 GLN A C 1
ATOM 1236 O O . GLN A 1 167 ? 66.490 6.892 -64.720 1.00 47.41 167 GLN A O 1
ATOM 1241 N N . THR A 1 168 ? 65.220 6.901 -62.866 1.00 43.97 168 THR A N 1
ATOM 1242 C CA . THR A 1 168 ? 64.862 8.319 -62.927 1.00 43.97 168 THR A CA 1
ATOM 1243 C C . THR A 1 168 ? 65.120 8.915 -61.552 1.00 43.97 168 THR A C 1
ATOM 1245 O O . THR A 1 168 ? 64.628 8.404 -60.546 1.00 43.97 168 THR A O 1
ATOM 1248 N N . ASP A 1 169 ? 65.957 9.947 -61.535 1.00 41.78 169 ASP A N 1
ATOM 1249 C CA . ASP A 1 169 ? 66.369 10.746 -60.385 1.00 41.78 169 ASP A CA 1
ATOM 1250 C C . ASP A 1 169 ? 65.213 11.073 -59.427 1.00 41.78 169 ASP A C 1
ATOM 1252 O O . ASP A 1 169 ? 64.320 11.864 -59.735 1.00 41.78 169 ASP A O 1
ATOM 1256 N N . LEU A 1 170 ? 65.273 10.521 -58.212 1.00 47.91 170 LEU A N 1
ATOM 1257 C CA . LEU A 1 170 ? 64.436 10.919 -57.079 1.00 47.91 170 LEU A CA 1
ATOM 1258 C C . LEU A 1 170 ? 65.054 12.141 -56.391 1.00 47.91 170 LEU A C 1
ATOM 1260 O O . LEU A 1 170 ? 65.615 12.060 -55.302 1.00 47.91 170 LEU A O 1
ATOM 1264 N N . SER A 1 171 ? 64.936 13.293 -57.043 1.00 52.12 171 SER A N 1
ATOM 1265 C CA . SER A 1 171 ? 65.125 14.605 -56.422 1.00 52.12 171 SER A CA 1
ATOM 1266 C C . SER A 1 171 ? 63.819 15.387 -56.495 1.00 52.12 171 SER A C 1
ATOM 1268 O O . SER A 1 171 ? 63.688 16.237 -57.361 1.00 52.12 171 SER A O 1
ATOM 1270 N N . LEU A 1 172 ? 62.852 15.060 -55.625 1.00 46.84 172 LEU A N 1
ATOM 1271 C CA . LEU A 1 172 ? 61.753 15.925 -55.146 1.00 46.84 172 LEU A CA 1
ATOM 1272 C C . LEU A 1 172 ? 60.729 15.072 -54.373 1.00 46.84 172 LEU A C 1
ATOM 1274 O O . LEU A 1 172 ? 59.666 14.737 -54.879 1.00 46.84 172 LEU A O 1
ATOM 1278 N N . LEU A 1 173 ? 61.015 14.743 -53.108 1.00 46.81 173 LEU A N 1
ATOM 1279 C CA . LEU A 1 173 ? 59.945 14.436 -52.148 1.00 46.81 173 LEU A CA 1
ATOM 1280 C C . LEU A 1 173 ? 59.381 15.767 -51.641 1.00 46.81 173 LEU A C 1
ATOM 1282 O O . LEU A 1 173 ? 59.605 16.194 -50.511 1.00 46.81 173 LEU A O 1
ATOM 1286 N N . GLN A 1 174 ? 58.696 16.457 -52.550 1.00 46.50 174 GLN A N 1
ATOM 1287 C CA . GLN A 1 174 ? 57.682 17.433 -52.200 1.00 46.50 174 GLN A CA 1
ATOM 1288 C C . GLN A 1 174 ? 56.507 16.610 -51.677 1.00 46.50 174 GLN A C 1
ATOM 1290 O O . GLN A 1 174 ? 55.889 15.856 -52.419 1.00 46.50 174 GLN A O 1
ATOM 1295 N N . SER A 1 175 ? 56.283 16.673 -50.371 1.00 48.84 175 SER A N 1
ATOM 1296 C CA . SER A 1 175 ? 55.213 15.970 -49.676 1.00 48.84 175 SER A CA 1
ATOM 1297 C C . SER A 1 175 ? 53.873 16.286 -50.340 1.00 48.84 175 SER A C 1
ATOM 1299 O O . SER A 1 175 ? 53.380 17.408 -50.211 1.00 48.84 175 SER A O 1
ATOM 1301 N N . ASP A 1 176 ? 53.294 15.317 -51.051 1.00 49.56 176 ASP A N 1
ATOM 1302 C CA . ASP A 1 176 ? 51.974 15.463 -51.653 1.00 49.56 176 ASP A CA 1
ATOM 1303 C C . ASP A 1 176 ? 50.937 15.758 -50.552 1.00 49.56 176 ASP A C 1
ATOM 1305 O O . ASP A 1 176 ? 50.699 14.908 -49.684 1.00 49.56 176 ASP A O 1
ATOM 1309 N N . PRO A 1 177 ? 50.258 16.920 -50.570 1.00 55.12 177 PRO A N 1
ATOM 1310 C CA . PRO A 1 177 ? 49.188 17.224 -49.616 1.00 55.12 177 PRO A CA 1
ATOM 1311 C C . PRO A 1 177 ? 47.976 16.285 -49.774 1.00 55.12 177 PRO A C 1
ATOM 1313 O O . PRO A 1 177 ? 47.113 16.222 -48.900 1.00 55.12 177 PRO A O 1
ATOM 1316 N N . GLN A 1 178 ? 47.925 15.515 -50.863 1.00 51.56 178 GLN A N 1
ATOM 1317 C CA . GLN A 1 178 ? 46.870 14.550 -51.154 1.00 51.56 178 GLN A CA 1
ATOM 1318 C C . GLN A 1 178 ? 47.023 13.245 -50.347 1.00 51.56 178 GLN A C 1
ATOM 1320 O O . GLN A 1 178 ? 46.024 12.690 -49.893 1.00 51.56 178 GLN A O 1
ATOM 1325 N N . ALA A 1 179 ? 48.257 12.822 -50.038 1.00 51.34 179 ALA A N 1
ATOM 1326 C CA . ALA A 1 179 ? 48.515 11.643 -49.203 1.00 51.34 179 ALA A CA 1
ATOM 1327 C C . ALA A 1 179 ? 48.195 11.886 -47.712 1.00 51.34 179 ALA A C 1
ATOM 1329 O O . ALA A 1 179 ? 47.775 10.974 -46.998 1.00 51.34 179 ALA A O 1
ATOM 1330 N N . GLN A 1 180 ? 48.323 13.130 -47.232 1.00 49.06 180 GLN A N 1
ATOM 1331 C CA . GLN A 1 180 ? 47.880 13.504 -45.880 1.00 49.06 180 GLN A CA 1
ATOM 1332 C C . GLN A 1 180 ? 46.351 13.627 -45.771 1.00 49.06 180 GLN A C 1
ATOM 1334 O O . GLN A 1 180 ? 45.792 13.316 -44.719 1.00 49.06 180 GLN A O 1
ATOM 1339 N N . ALA A 1 181 ? 45.660 14.021 -46.845 1.00 50.69 181 ALA A N 1
ATOM 1340 C CA . ALA A 1 181 ? 44.201 14.133 -46.861 1.00 50.69 181 ALA A CA 1
ATOM 1341 C C . ALA A 1 181 ? 43.501 12.761 -46.827 1.00 50.69 181 ALA A C 1
ATOM 1343 O O . ALA A 1 181 ? 42.506 12.597 -46.120 1.00 50.69 181 ALA A O 1
ATOM 1344 N N . GLU A 1 182 ? 44.048 11.752 -47.511 1.00 48.41 182 GLU A N 1
ATOM 1345 C CA . GLU A 1 182 ? 43.513 10.383 -47.473 1.00 48.41 182 GLU A CA 1
ATOM 1346 C C . GLU A 1 182 ? 43.754 9.704 -46.113 1.00 48.41 182 GLU A C 1
ATOM 1348 O O . GLU A 1 182 ? 42.873 9.010 -45.601 1.00 48.41 182 GLU A O 1
ATOM 1353 N N . SER A 1 183 ? 44.883 9.995 -45.454 1.00 50.25 183 SER A N 1
ATOM 1354 C CA . SER A 1 183 ? 45.162 9.523 -44.089 1.00 50.25 183 SER A CA 1
ATOM 1355 C C . SER A 1 183 ? 44.240 10.148 -43.033 1.00 50.25 183 SER A C 1
ATOM 1357 O O . SER A 1 183 ? 43.953 9.514 -42.018 1.00 50.25 183 SER A O 1
ATOM 1359 N N . HIS A 1 184 ? 43.767 11.378 -43.248 1.00 49.75 184 HIS A N 1
ATOM 1360 C CA . HIS A 1 184 ? 42.898 12.085 -42.303 1.00 49.75 184 HIS A CA 1
ATOM 1361 C C . HIS A 1 184 ? 41.409 11.727 -42.476 1.00 49.75 184 HIS A C 1
ATOM 1363 O O . HIS A 1 184 ? 40.601 11.968 -41.578 1.00 49.75 184 HIS A O 1
ATOM 1369 N N . MET A 1 185 ? 41.032 11.123 -43.609 1.00 49.56 185 MET A N 1
ATOM 1370 C CA . MET A 1 185 ? 39.652 10.710 -43.886 1.00 49.56 185 MET A CA 1
ATOM 1371 C C . MET A 1 185 ? 39.299 9.329 -43.293 1.00 49.56 185 MET A C 1
ATOM 1373 O O . MET A 1 185 ? 38.124 9.031 -43.081 1.00 49.56 185 MET A O 1
ATOM 1377 N N . TYR A 1 186 ? 40.309 8.521 -42.954 1.00 53.25 186 TYR A N 1
ATOM 1378 C CA . TYR A 1 186 ? 40.178 7.250 -42.224 1.00 53.25 186 TYR A CA 1
ATOM 1379 C C . TYR A 1 186 ? 40.479 7.368 -40.717 1.00 53.25 186 TYR A C 1
ATOM 1381 O O . TYR A 1 186 ? 40.538 6.357 -40.022 1.00 53.25 186 TYR A O 1
ATOM 1389 N N . SER A 1 187 ? 40.650 8.582 -40.178 1.00 55.19 187 SER A N 1
ATOM 1390 C CA . SER A 1 187 ? 41.052 8.780 -38.774 1.00 55.19 187 SER A CA 1
ATOM 1391 C C . SER A 1 187 ? 39.896 8.741 -37.766 1.00 55.19 187 SER A C 1
ATOM 1393 O O . SER A 1 187 ? 40.134 8.827 -36.561 1.00 55.19 187 SER A O 1
ATOM 1395 N N . VAL A 1 188 ? 38.642 8.639 -38.222 1.00 58.88 188 VAL A N 1
ATOM 1396 C CA . VAL A 1 188 ? 37.540 8.244 -37.338 1.00 58.88 188 VAL A CA 1
ATOM 1397 C C . VAL A 1 188 ? 37.610 6.733 -37.232 1.00 58.88 188 VAL A C 1
ATOM 1399 O O . VAL A 1 188 ? 37.250 6.025 -38.170 1.00 58.88 188 VAL A O 1
ATOM 1402 N N . ASP A 1 189 ? 38.090 6.243 -36.092 1.00 77.06 189 ASP A N 1
ATOM 1403 C CA . ASP A 1 189 ? 38.135 4.816 -35.800 1.00 77.06 189 ASP A CA 1
ATOM 1404 C C . ASP A 1 189 ? 36.696 4.313 -35.580 1.00 77.06 189 ASP A C 1
ATOM 1406 O O . ASP A 1 189 ? 36.186 4.211 -34.462 1.00 77.06 189 ASP A O 1
ATOM 1410 N N . TYR A 1 190 ? 35.973 4.092 -36.684 1.00 77.75 190 TYR A N 1
ATOM 1411 C CA . TYR A 1 190 ? 34.567 3.675 -36.701 1.00 77.75 190 TYR A CA 1
ATOM 1412 C C . TYR A 1 190 ? 34.339 2.413 -35.870 1.00 77.75 190 TYR A C 1
ATOM 1414 O O . TYR A 1 190 ? 33.247 2.218 -35.335 1.00 77.75 190 TYR A O 1
ATOM 1422 N N . LYS A 1 191 ? 35.377 1.585 -35.728 1.00 80.69 191 LYS A N 1
ATOM 1423 C CA . LYS A 1 191 ? 35.379 0.426 -34.847 1.00 80.69 191 LYS A CA 1
ATOM 1424 C C . LYS A 1 191 ? 35.263 0.844 -33.379 1.00 80.69 191 LYS A C 1
ATOM 1426 O O . LYS A 1 191 ? 34.361 0.365 -32.698 1.00 80.69 191 LYS A O 1
ATOM 1431 N N . ALA A 1 192 ? 36.087 1.785 -32.920 1.00 83.44 192 ALA A N 1
ATOM 1432 C CA . ALA A 1 192 ? 36.018 2.313 -31.557 1.00 83.44 192 ALA A CA 1
ATOM 1433 C C . ALA A 1 192 ? 34.667 2.996 -31.267 1.00 83.44 192 ALA A C 1
ATOM 1435 O O . ALA A 1 192 ? 34.079 2.792 -30.204 1.00 83.44 192 ALA A O 1
ATOM 1436 N N . LEU A 1 193 ? 34.120 3.751 -32.229 1.00 81.81 193 LEU A N 1
ATOM 1437 C CA . LEU A 1 193 ? 32.795 4.368 -32.088 1.00 81.81 193 LEU A CA 1
ATOM 1438 C C . LEU A 1 193 ? 31.671 3.321 -32.009 1.00 81.81 193 LEU A C 1
ATOM 1440 O O . LEU A 1 193 ? 30.752 3.460 -31.200 1.00 81.81 193 LEU A O 1
ATOM 1444 N N . ALA A 1 194 ? 31.724 2.277 -32.838 1.00 78.62 194 ALA A N 1
ATOM 1445 C CA . ALA A 1 194 ? 30.749 1.191 -32.808 1.00 78.62 194 ALA A CA 1
ATOM 1446 C C . ALA A 1 194 ? 30.817 0.401 -31.492 1.00 78.62 194 ALA A C 1
ATOM 1448 O O . ALA A 1 194 ? 29.779 0.084 -30.916 1.00 78.62 194 ALA A O 1
ATOM 1449 N N . GLU A 1 195 ? 32.022 0.129 -30.987 1.00 84.81 195 GLU A N 1
ATOM 1450 C CA . GLU A 1 195 ? 32.228 -0.532 -29.696 1.00 84.81 195 GLU A CA 1
ATOM 1451 C C . GLU A 1 195 ? 31.733 0.323 -28.524 1.00 84.81 195 GLU A C 1
ATOM 1453 O O . GLU A 1 195 ? 31.071 -0.202 -27.631 1.00 84.81 195 GLU A O 1
ATOM 1458 N N . SER A 1 196 ? 31.983 1.637 -28.543 1.00 89.50 196 SER A N 1
ATOM 1459 C CA . SER A 1 196 ? 31.460 2.569 -27.536 1.00 89.50 196 SER A CA 1
ATOM 1460 C C . SER A 1 196 ? 29.929 2.605 -27.526 1.00 89.50 196 SER A C 1
ATOM 1462 O O . SER A 1 196 ? 29.325 2.520 -26.460 1.00 89.50 196 SER A O 1
ATOM 1464 N N . ARG A 1 197 ? 29.289 2.656 -28.702 1.00 82.50 197 ARG A N 1
ATOM 1465 C CA . ARG A 1 197 ? 27.822 2.611 -28.810 1.00 82.50 197 ARG A CA 1
ATOM 1466 C C . ARG A 1 197 ? 27.240 1.284 -28.344 1.00 82.50 197 ARG A C 1
ATOM 1468 O O . ARG A 1 197 ? 26.193 1.292 -27.712 1.00 82.50 197 ARG A O 1
ATOM 1475 N N . ARG A 1 198 ? 27.903 0.164 -28.648 1.00 88.19 198 ARG A N 1
ATOM 1476 C CA . ARG A 1 198 ? 27.470 -1.157 -28.182 1.00 88.19 198 ARG A CA 1
ATOM 1477 C C . ARG A 1 198 ? 27.477 -1.217 -26.657 1.00 88.19 198 ARG A C 1
ATOM 1479 O O . ARG A 1 198 ? 26.455 -1.550 -26.089 1.00 88.19 198 ARG A O 1
ATOM 1486 N N . LYS A 1 199 ? 28.572 -0.793 -26.015 1.00 90.44 199 LYS A N 1
ATOM 1487 C CA . LYS A 1 199 ? 28.656 -0.738 -24.545 1.00 90.44 199 LYS A CA 1
ATOM 1488 C C . LYS A 1 199 ? 27.551 0.120 -23.931 1.00 90.44 199 LYS A C 1
ATOM 1490 O O . LYS A 1 199 ? 26.885 -0.335 -23.020 1.00 90.44 199 LYS A O 1
ATOM 1495 N N . SER A 1 200 ? 27.316 1.316 -24.473 1.00 86.44 200 SER A N 1
ATOM 1496 C CA . SER A 1 200 ? 26.244 2.194 -23.985 1.00 86.44 200 SER A CA 1
ATOM 1497 C C . SER A 1 200 ? 24.849 1.586 -24.165 1.00 86.44 200 SER A C 1
ATOM 1499 O O . SER A 1 200 ? 23.988 1.802 -23.320 1.00 86.44 200 SER A O 1
ATOM 1501 N N . LEU A 1 201 ? 24.615 0.834 -25.247 1.00 84.50 201 LEU A N 1
ATOM 1502 C CA . LEU A 1 201 ? 23.356 0.116 -25.448 1.00 84.50 201 LEU A CA 1
ATOM 1503 C C . LEU A 1 201 ? 23.215 -1.048 -24.461 1.00 84.50 201 LEU A C 1
ATOM 1505 O O . LEU A 1 201 ? 22.147 -1.210 -23.887 1.00 84.50 201 LEU A O 1
ATOM 1509 N N . ASP A 1 202 ? 24.280 -1.824 -24.252 1.00 89.38 202 ASP A N 1
ATOM 1510 C CA . ASP A 1 202 ? 24.297 -2.942 -23.304 1.00 89.38 202 ASP A CA 1
ATOM 1511 C C . ASP A 1 202 ? 24.040 -2.440 -21.868 1.00 89.38 202 ASP A C 1
ATOM 1513 O O . ASP A 1 202 ? 23.217 -3.009 -21.157 1.00 89.38 202 ASP A O 1
ATOM 1517 N N . GLU A 1 203 ? 24.672 -1.329 -21.470 1.00 88.12 203 GLU A N 1
ATOM 1518 C CA . GLU A 1 203 ? 24.443 -0.655 -20.182 1.00 88.12 203 GLU A CA 1
ATOM 1519 C C . GLU A 1 203 ? 22.988 -0.180 -20.035 1.00 88.12 203 GLU A C 1
ATOM 1521 O O . GLU A 1 203 ? 22.363 -0.422 -19.005 1.00 88.12 203 GLU A O 1
ATOM 1526 N N . ALA A 1 204 ? 22.417 0.442 -21.073 1.00 80.56 204 ALA A N 1
ATOM 1527 C CA . ALA A 1 204 ? 21.027 0.903 -21.049 1.00 80.56 204 ALA A CA 1
ATOM 1528 C C . ALA A 1 204 ? 20.016 -0.257 -20.995 1.00 80.56 204 ALA A C 1
ATOM 1530 O O . ALA A 1 204 ? 18.973 -0.141 -20.351 1.00 80.56 204 ALA A O 1
ATOM 1531 N N . LEU A 1 205 ? 20.310 -1.376 -21.666 1.00 83.38 205 LEU A N 1
ATOM 1532 C CA . LEU A 1 205 ? 19.491 -2.588 -21.595 1.00 83.38 205 LEU A CA 1
ATOM 1533 C C . LEU A 1 205 ? 19.549 -3.210 -20.199 1.00 83.38 205 LEU A C 1
ATOM 1535 O O . LEU A 1 205 ? 18.507 -3.581 -19.665 1.00 83.38 205 LEU A O 1
ATOM 1539 N N . GLN A 1 206 ? 20.736 -3.265 -19.593 1.00 92.75 206 GLN A N 1
ATOM 1540 C CA . GLN A 1 206 ? 20.895 -3.744 -18.224 1.00 92.75 206 GLN A CA 1
ATOM 1541 C C . GLN A 1 206 ? 20.115 -2.870 -17.229 1.00 92.75 206 GLN A C 1
ATOM 1543 O O . GLN A 1 206 ? 19.364 -3.400 -16.415 1.00 92.75 206 GLN A O 1
ATOM 1548 N N . GLU A 1 207 ? 20.231 -1.540 -17.318 1.00 84.56 207 GLU A N 1
ATOM 1549 C CA . GLU A 1 207 ? 19.455 -0.624 -16.470 1.00 84.56 207 GLU A CA 1
ATOM 1550 C C . GLU A 1 207 ? 17.945 -0.846 -16.653 1.00 84.56 207 GLU A C 1
ATOM 1552 O O . GLU A 1 207 ? 17.195 -0.862 -15.679 1.00 84.56 207 GLU A O 1
ATOM 1557 N N . ASN A 1 208 ? 17.479 -1.078 -17.884 1.00 82.75 208 ASN A N 1
ATOM 1558 C CA . ASN A 1 208 ? 16.069 -1.357 -18.144 1.00 82.75 208 ASN A CA 1
ATOM 1559 C C . ASN A 1 208 ? 15.594 -2.666 -17.484 1.00 82.75 208 ASN A C 1
ATOM 1561 O O . ASN A 1 208 ? 14.512 -2.693 -16.895 1.00 82.75 208 ASN A O 1
ATOM 1565 N N . GLU A 1 209 ? 16.405 -3.728 -17.522 1.00 89.19 209 GLU A N 1
ATOM 1566 C CA . GLU A 1 209 ? 16.108 -4.980 -16.814 1.00 89.19 209 GLU A CA 1
ATOM 1567 C C . GLU A 1 209 ? 16.052 -4.777 -15.293 1.00 89.19 209 GLU A C 1
ATOM 1569 O O . GLU A 1 209 ? 15.120 -5.254 -14.642 1.00 89.19 209 GLU A O 1
ATOM 1574 N N . GLU A 1 210 ? 16.990 -4.018 -14.722 1.00 91.00 210 GLU A N 1
ATOM 1575 C CA . GLU A 1 210 ? 16.995 -3.678 -13.294 1.00 91.00 210 GLU A CA 1
ATOM 1576 C C . GLU A 1 210 ? 15.749 -2.870 -12.898 1.00 91.00 210 GLU A C 1
ATOM 1578 O O . GLU A 1 210 ? 15.093 -3.187 -11.904 1.00 91.00 210 GLU A O 1
ATOM 1583 N N . LEU A 1 211 ? 15.365 -1.872 -13.701 1.00 83.88 211 LEU A N 1
ATOM 1584 C CA . LEU A 1 211 ? 14.147 -1.084 -13.490 1.00 83.88 211 LEU A CA 1
ATOM 1585 C C . LEU A 1 211 ? 12.884 -1.944 -13.574 1.00 83.88 211 LEU A C 1
ATOM 1587 O O . LEU A 1 211 ? 11.954 -1.758 -12.785 1.00 83.88 211 LEU A O 1
ATOM 1591 N N . LYS A 1 212 ? 12.843 -2.899 -14.506 1.00 87.56 212 LYS A N 1
ATOM 1592 C CA . LYS A 1 212 ? 11.729 -3.838 -14.644 1.00 87.56 212 LYS A CA 1
ATOM 1593 C C . LYS A 1 212 ? 11.610 -4.746 -13.420 1.00 87.56 212 LYS A C 1
ATOM 1595 O O . LYS A 1 212 ? 10.499 -4.940 -12.933 1.00 87.56 212 LYS A O 1
ATOM 1600 N N . ASN A 1 213 ? 12.730 -5.245 -12.900 1.00 91.69 213 ASN A N 1
ATOM 1601 C CA . ASN A 1 213 ? 12.748 -6.056 -11.682 1.00 91.69 213 ASN A CA 1
ATOM 1602 C C . ASN A 1 213 ? 12.280 -5.245 -10.464 1.00 91.69 213 ASN A C 1
ATOM 1604 O O . ASN A 1 213 ? 11.371 -5.681 -9.765 1.00 91.69 213 ASN A O 1
ATOM 1608 N N . GLN A 1 214 ? 12.797 -4.025 -10.280 1.00 90.44 214 GLN A N 1
ATOM 1609 C CA . GLN A 1 214 ? 12.353 -3.121 -9.209 1.00 90.44 214 GLN A CA 1
ATOM 1610 C C . GLN A 1 214 ? 10.856 -2.814 -9.292 1.00 90.44 214 GLN A C 1
ATOM 1612 O O . GLN A 1 214 ? 10.172 -2.750 -8.276 1.00 90.44 214 GLN A O 1
ATOM 1617 N N . ARG A 1 215 ? 10.321 -2.627 -10.504 1.00 88.25 215 ARG A N 1
ATOM 1618 C CA . ARG A 1 215 ? 8.883 -2.423 -10.697 1.00 88.25 215 ARG A CA 1
ATOM 1619 C C . ARG A 1 215 ? 8.080 -3.639 -10.235 1.00 88.25 215 ARG A C 1
ATOM 1621 O O . ARG A 1 215 ? 7.055 -3.455 -9.592 1.00 88.25 215 ARG A O 1
ATOM 1628 N N . VAL A 1 216 ? 8.515 -4.855 -10.566 1.00 92.81 216 VAL A N 1
ATOM 1629 C CA . VAL A 1 216 ? 7.836 -6.086 -10.126 1.00 92.81 216 VAL A CA 1
ATOM 1630 C C . VAL A 1 216 ? 7.864 -6.204 -8.603 1.00 92.81 216 VAL A C 1
ATOM 1632 O O . VAL A 1 216 ? 6.830 -6.484 -8.007 1.00 92.81 216 VAL A O 1
ATOM 1635 N N . GLU A 1 217 ? 9.004 -5.927 -7.970 1.00 93.69 217 GLU A N 1
ATOM 1636 C CA . GLU A 1 217 ? 9.129 -5.905 -6.506 1.00 93.69 217 GLU A CA 1
ATOM 1637 C C . GLU A 1 217 ? 8.171 -4.896 -5.859 1.00 93.69 217 GLU A C 1
ATOM 1639 O O . GLU A 1 217 ? 7.419 -5.265 -4.962 1.00 93.69 217 GLU A O 1
ATOM 1644 N N . LEU A 1 218 ? 8.120 -3.658 -6.365 1.00 88.94 218 LEU A N 1
ATOM 1645 C CA . LEU A 1 218 ? 7.215 -2.621 -5.854 1.00 88.94 218 LEU A CA 1
ATOM 1646 C C . LEU A 1 218 ? 5.734 -2.964 -6.054 1.00 88.94 218 LEU A C 1
ATOM 1648 O O . LEU A 1 218 ? 4.904 -2.547 -5.250 1.00 88.94 218 LEU A O 1
ATOM 1652 N N . VAL A 1 219 ? 5.384 -3.682 -7.124 1.00 92.69 219 VAL A N 1
ATOM 1653 C CA . VAL A 1 219 ? 4.009 -4.154 -7.348 1.00 92.69 219 VAL A CA 1
ATOM 1654 C C . VAL A 1 219 ? 3.635 -5.217 -6.320 1.00 92.69 219 VAL A C 1
ATOM 1656 O O . VAL A 1 219 ? 2.566 -5.113 -5.730 1.00 92.69 219 VAL A O 1
ATOM 1659 N N . MET A 1 220 ? 4.517 -6.186 -6.060 1.00 92.44 220 MET A N 1
ATOM 1660 C CA . MET A 1 220 ? 4.276 -7.197 -5.024 1.00 92.44 220 MET A CA 1
ATOM 1661 C C . MET A 1 220 ? 4.153 -6.554 -3.637 1.00 92.44 220 MET A C 1
ATOM 1663 O O . MET A 1 220 ? 3.211 -6.852 -2.913 1.00 92.44 220 MET A O 1
ATOM 1667 N N . GLU A 1 221 ? 5.036 -5.610 -3.293 1.00 93.81 221 GLU A N 1
ATOM 1668 C CA . GLU A 1 221 ? 4.957 -4.883 -2.017 1.00 93.81 221 GLU A CA 1
ATOM 1669 C C . GLU A 1 221 ? 3.650 -4.081 -1.890 1.00 93.81 221 GLU A C 1
ATOM 1671 O O . GLU A 1 221 ? 3.020 -4.097 -0.834 1.00 93.81 221 GLU A O 1
ATOM 1676 N N . ASN A 1 222 ? 3.190 -3.435 -2.968 1.00 88.62 222 ASN A N 1
ATOM 1677 C CA . ASN A 1 222 ? 1.895 -2.746 -2.991 1.00 88.62 222 ASN A CA 1
ATOM 1678 C C . ASN A 1 222 ? 0.721 -3.708 -2.756 1.00 88.62 222 ASN A C 1
ATOM 1680 O O . ASN A 1 222 ? -0.226 -3.362 -2.051 1.00 88.62 222 ASN A O 1
ATOM 1684 N N . GLU A 1 223 ? 0.744 -4.893 -3.369 1.00 95.00 223 GLU A N 1
ATOM 1685 C CA . GLU A 1 223 ? -0.294 -5.912 -3.179 1.00 95.00 223 GLU A CA 1
ATOM 1686 C C . GLU A 1 223 ? -0.315 -6.426 -1.733 1.00 95.00 223 GLU A C 1
ATOM 1688 O O . GLU A 1 223 ? -1.386 -6.486 -1.124 1.00 95.00 223 GLU A O 1
ATOM 1693 N N . ASP A 1 224 ? 0.856 -6.692 -1.154 1.00 95.56 224 ASP A N 1
ATOM 1694 C CA . ASP A 1 224 ? 0.999 -7.105 0.244 1.00 95.56 224 ASP A CA 1
ATOM 1695 C C . ASP A 1 224 ? 0.515 -6.011 1.214 1.00 95.56 224 ASP A C 1
ATOM 1697 O O . ASP A 1 224 ? -0.223 -6.291 2.163 1.00 95.56 224 ASP A O 1
ATOM 1701 N N . LEU A 1 225 ? 0.873 -4.743 0.968 1.00 92.19 225 LEU A N 1
ATOM 1702 C CA . LEU A 1 225 ? 0.398 -3.610 1.768 1.00 92.19 225 LEU A CA 1
ATOM 1703 C C . LEU A 1 225 ? -1.116 -3.423 1.646 1.00 92.19 225 LEU A C 1
ATOM 1705 O O . LEU A 1 225 ? -1.774 -3.172 2.654 1.00 92.19 225 LEU A O 1
ATOM 1709 N N . LYS A 1 226 ? -1.694 -3.585 0.449 1.00 92.00 226 LYS A N 1
ATOM 1710 C CA . LYS A 1 226 ? -3.152 -3.538 0.245 1.00 92.00 226 LYS A CA 1
ATOM 1711 C C . LYS A 1 226 ? -3.867 -4.642 1.016 1.00 92.00 226 LYS A C 1
ATOM 1713 O O . LYS A 1 226 ? -4.890 -4.362 1.637 1.00 92.00 226 LYS A O 1
ATOM 1718 N N . ALA A 1 227 ? -3.327 -5.861 1.014 1.00 96.06 227 ALA A N 1
ATOM 1719 C CA . ALA A 1 227 ? -3.865 -6.959 1.812 1.00 96.06 227 ALA A CA 1
ATOM 1720 C C . ALA A 1 227 ? -3.802 -6.638 3.314 1.00 96.06 227 ALA A C 1
ATOM 1722 O O . ALA A 1 227 ? -4.816 -6.731 4.001 1.00 96.06 227 ALA A O 1
ATOM 1723 N N . LYS A 1 228 ? -2.656 -6.146 3.804 1.00 95.38 228 LYS A N 1
ATOM 1724 C CA . LYS A 1 228 ? -2.498 -5.745 5.210 1.00 95.38 228 LYS A CA 1
ATOM 1725 C C . LYS A 1 228 ? -3.459 -4.621 5.615 1.00 95.38 228 LYS A C 1
ATOM 1727 O O . LYS A 1 228 ? -4.000 -4.654 6.715 1.00 95.38 228 LYS A O 1
ATOM 1732 N N . VAL A 1 229 ? -3.679 -3.628 4.748 1.00 94.06 229 VAL A N 1
ATOM 1733 C CA . VAL A 1 229 ? -4.663 -2.558 4.990 1.00 94.06 229 VAL A CA 1
ATOM 1734 C C . VAL A 1 229 ? -6.072 -3.135 5.095 1.00 94.06 229 VAL A C 1
ATOM 1736 O O . VAL A 1 229 ? -6.792 -2.762 6.013 1.00 94.06 229 VAL A O 1
ATOM 1739 N N . ALA A 1 230 ? -6.455 -4.054 4.206 1.00 94.50 230 ALA A N 1
ATOM 1740 C CA . ALA A 1 230 ? -7.771 -4.686 4.256 1.00 94.50 230 ALA A CA 1
ATOM 1741 C C . ALA A 1 230 ? -7.982 -5.483 5.555 1.00 94.50 230 ALA A C 1
ATOM 1743 O O . ALA A 1 230 ? -9.040 -5.368 6.171 1.00 94.50 230 ALA A O 1
ATOM 1744 N N . ASP A 1 231 ? -6.973 -6.233 6.003 1.00 95.94 231 ASP A N 1
ATOM 1745 C CA . ASP A 1 231 ? -7.032 -6.977 7.267 1.00 95.94 231 ASP A CA 1
ATOM 1746 C C . ASP A 1 231 ? -7.173 -6.027 8.471 1.00 95.94 231 ASP A C 1
ATOM 1748 O O . ASP A 1 231 ? -8.061 -6.206 9.304 1.00 95.94 231 ASP A O 1
ATOM 1752 N N . LEU A 1 232 ? -6.368 -4.958 8.527 1.00 91.94 232 LEU A N 1
ATOM 1753 C CA . LEU A 1 232 ? -6.450 -3.962 9.602 1.00 91.94 232 LEU A CA 1
ATOM 1754 C C . LEU A 1 232 ? -7.789 -3.208 9.611 1.00 91.94 232 LEU A C 1
ATOM 1756 O O . LEU A 1 232 ? -8.309 -2.898 10.679 1.00 91.94 232 LEU A O 1
ATOM 1760 N N . GLU A 1 233 ? -8.377 -2.918 8.448 1.00 94.06 233 GLU A N 1
ATOM 1761 C CA . GLU A 1 233 ? -9.708 -2.301 8.356 1.00 94.06 233 GLU A CA 1
ATOM 1762 C C . GLU A 1 233 ? -10.807 -3.215 8.929 1.00 94.06 233 GLU A C 1
ATOM 1764 O O . GLU A 1 233 ? -11.742 -2.730 9.582 1.00 94.06 233 GLU A O 1
ATOM 1769 N N . VAL A 1 234 ? -10.686 -4.533 8.732 1.00 96.56 234 VAL A N 1
ATOM 1770 C CA . VAL A 1 234 ? -11.579 -5.529 9.345 1.00 96.56 234 VAL A CA 1
ATOM 1771 C C . VAL A 1 234 ? -11.388 -5.566 10.860 1.00 96.56 234 VAL A C 1
ATOM 1773 O O . VAL A 1 234 ? -12.381 -5.511 11.589 1.00 96.56 234 VAL A O 1
ATOM 1776 N N . ASP A 1 235 ? -10.144 -5.589 11.339 1.00 92.50 235 ASP A N 1
ATOM 1777 C CA . ASP A 1 235 ? -9.834 -5.603 12.773 1.00 92.50 235 ASP A CA 1
ATOM 1778 C C . ASP A 1 235 ? -10.361 -4.348 13.482 1.00 92.50 235 ASP A C 1
ATOM 1780 O O . ASP A 1 235 ? -11.024 -4.453 14.516 1.00 92.50 235 ASP A O 1
ATOM 1784 N N . VAL A 1 236 ? -10.145 -3.159 12.904 1.00 93.88 236 VAL A N 1
ATOM 1785 C CA . VAL A 1 236 ? -10.683 -1.893 13.431 1.00 93.88 236 VAL A CA 1
ATOM 1786 C C . VAL A 1 236 ? -12.207 -1.943 13.507 1.00 93.88 236 VAL A C 1
ATOM 1788 O O . VAL A 1 236 ? -12.779 -1.599 14.541 1.00 93.88 236 VAL A O 1
ATOM 1791 N N . SER A 1 237 ? -12.871 -2.419 12.451 1.00 93.62 237 SER A N 1
ATOM 1792 C CA . SER A 1 237 ? -14.334 -2.528 12.425 1.00 93.62 237 SER A CA 1
ATOM 1793 C C . SER A 1 237 ? -14.853 -3.494 13.497 1.00 93.62 237 SER A C 1
ATOM 1795 O O . SER A 1 237 ? -15.800 -3.170 14.214 1.00 93.62 237 SER A O 1
ATOM 1797 N N . SER A 1 238 ? -14.206 -4.653 13.658 1.00 95.31 238 SER A N 1
ATOM 1798 C CA . SER A 1 238 ? -14.575 -5.663 14.658 1.00 95.31 238 SER A CA 1
ATOM 1799 C C . SER A 1 238 ? -14.344 -5.182 16.094 1.00 95.31 238 SER A C 1
ATOM 1801 O O . SER A 1 238 ? -15.178 -5.426 16.973 1.00 95.31 238 SER A O 1
ATOM 1803 N N . LEU A 1 239 ? -13.226 -4.499 16.354 1.00 90.94 239 LEU A N 1
ATOM 1804 C CA . LEU A 1 239 ? -12.933 -3.918 17.664 1.00 90.94 239 LEU A CA 1
ATOM 1805 C C . LEU A 1 239 ? -13.915 -2.797 17.998 1.00 90.94 239 LEU A C 1
ATOM 1807 O O . LEU A 1 239 ? -14.386 -2.712 19.130 1.00 90.94 239 LEU A O 1
ATOM 1811 N N . GLN A 1 240 ? -14.269 -1.970 17.015 1.00 93.25 240 GLN A N 1
ATOM 1812 C CA . GLN A 1 240 ? -15.246 -0.904 17.189 1.00 93.25 240 GLN A CA 1
ATOM 1813 C C . GLN A 1 240 ? -16.651 -1.451 17.483 1.00 93.25 240 GLN A C 1
ATOM 1815 O O . GLN A 1 240 ? -17.348 -0.901 18.336 1.00 93.25 240 GLN A O 1
ATOM 1820 N N . GLU A 1 241 ? -17.066 -2.540 16.831 1.00 95.56 241 GLU A N 1
ATOM 1821 C CA . GLU A 1 241 ? -18.318 -3.238 17.149 1.00 95.56 241 GLU A CA 1
ATOM 1822 C C . GLU A 1 241 ? -18.306 -3.765 18.591 1.00 95.56 241 GLU A C 1
ATOM 1824 O O . GLU A 1 241 ? -19.200 -3.438 19.371 1.00 95.56 241 GLU A O 1
ATOM 1829 N N . THR A 1 242 ? -17.236 -4.461 18.986 1.00 92.19 242 THR A N 1
ATOM 1830 C CA . THR A 1 242 ? -17.077 -4.989 20.353 1.00 92.19 242 THR A CA 1
ATOM 1831 C C . THR A 1 242 ? -17.093 -3.873 21.404 1.00 92.19 242 THR A C 1
ATOM 1833 O O . THR A 1 242 ? -17.722 -4.003 22.454 1.00 92.19 242 THR A O 1
ATOM 1836 N N . LEU A 1 243 ? -16.426 -2.749 21.126 1.00 91.50 243 LEU A N 1
ATOM 1837 C CA . LEU A 1 243 ? -16.401 -1.585 22.010 1.00 91.50 243 LEU A CA 1
ATOM 1838 C C . LEU A 1 243 ? -17.796 -0.963 22.163 1.00 91.50 243 LEU A C 1
ATOM 1840 O O . LEU A 1 243 ? -18.179 -0.568 23.265 1.00 91.50 243 LEU A O 1
ATOM 1844 N N . ASN A 1 244 ? -18.572 -0.890 21.079 1.00 91.75 244 ASN A N 1
ATOM 1845 C CA . ASN A 1 244 ? -19.947 -0.399 21.128 1.00 91.75 244 ASN A CA 1
ATOM 1846 C C . ASN A 1 244 ? -20.845 -1.331 21.954 1.00 91.75 244 ASN A C 1
ATOM 1848 O O . ASN A 1 244 ? -21.596 -0.848 22.800 1.00 91.75 244 ASN A O 1
ATOM 1852 N N . GLU A 1 245 ? -20.735 -2.649 21.766 1.00 92.88 245 GLU A N 1
ATOM 1853 C CA . GLU A 1 245 ? -21.479 -3.638 22.557 1.00 92.88 245 GLU A CA 1
ATOM 1854 C C . GLU A 1 245 ? -21.154 -3.539 24.054 1.00 92.88 245 GLU A C 1
ATOM 1856 O O . GLU A 1 245 ? -22.063 -3.500 24.888 1.00 92.88 245 GLU A O 1
ATOM 1861 N N . GLN A 1 246 ? -19.869 -3.437 24.413 1.00 88.19 246 GLN A N 1
ATOM 1862 C CA . GLN A 1 246 ? -19.457 -3.249 25.806 1.00 88.19 246 GLN A CA 1
ATOM 1863 C C . GLN A 1 246 ? -19.929 -1.906 26.370 1.00 88.19 246 GLN A C 1
ATOM 1865 O O . GLN A 1 246 ? -20.363 -1.846 27.521 1.00 88.19 246 GLN A O 1
ATOM 1870 N N . SER A 1 247 ? -19.905 -0.837 25.569 1.00 89.00 247 SER A N 1
ATOM 1871 C CA . SER A 1 247 ? -20.401 0.475 25.986 1.00 89.00 247 SER A CA 1
ATOM 1872 C C . SER A 1 247 ? -21.892 0.443 26.331 1.00 89.00 247 SER A C 1
ATOM 1874 O O . SER A 1 247 ? -22.283 0.984 27.368 1.00 89.00 247 SER A O 1
ATOM 1876 N N . GLU A 1 248 ? -22.720 -0.215 25.515 1.00 92.88 248 GLU A N 1
ATOM 1877 C CA . GLU A 1 248 ? -24.146 -0.394 25.812 1.00 92.88 248 GLU A CA 1
ATOM 1878 C C . GLU A 1 248 ? -24.355 -1.279 27.051 1.00 92.88 248 GLU A C 1
ATOM 1880 O O . GLU A 1 248 ? -25.100 -0.898 27.952 1.00 92.88 248 GLU A O 1
ATOM 1885 N N . ALA A 1 249 ? -23.611 -2.383 27.191 1.00 86.31 249 ALA A N 1
ATOM 1886 C CA . ALA A 1 249 ? -23.691 -3.237 28.381 1.00 86.31 249 ALA A CA 1
ATOM 1887 C C . ALA A 1 249 ? -23.323 -2.492 29.681 1.00 86.31 249 ALA A C 1
ATOM 1889 O O . ALA A 1 249 ? -23.944 -2.701 30.728 1.00 86.31 249 ALA A O 1
ATOM 1890 N N . VAL A 1 250 ? -22.331 -1.596 29.631 1.00 85.88 250 VAL A N 1
ATOM 1891 C CA . VAL A 1 250 ? -21.965 -0.738 30.767 1.00 85.88 250 VAL A CA 1
ATOM 1892 C C . VAL A 1 250 ? -23.083 0.257 31.090 1.00 85.88 250 VAL A C 1
ATOM 1894 O O . VAL A 1 250 ? -23.370 0.464 32.271 1.00 85.88 250 VAL A O 1
ATOM 1897 N N . LYS A 1 251 ? -23.741 0.852 30.086 1.00 92.56 251 LYS A N 1
ATOM 1898 C CA . LYS A 1 251 ? -24.897 1.742 30.309 1.00 92.56 251 LYS A CA 1
ATOM 1899 C C . LYS A 1 251 ? -26.057 0.997 30.968 1.00 92.56 251 LYS A C 1
ATOM 1901 O O . LYS A 1 251 ? -26.591 1.490 31.961 1.00 92.56 251 LYS A O 1
ATOM 1906 N N . ASP A 1 252 ? -26.379 -0.201 30.488 1.00 91.44 252 ASP A N 1
ATOM 1907 C CA . ASP A 1 252 ? -27.428 -1.046 31.067 1.00 91.44 252 ASP A CA 1
ATOM 1908 C C . ASP A 1 252 ? -27.111 -1.401 32.530 1.00 91.44 252 ASP A C 1
ATOM 1910 O O . ASP A 1 252 ? -27.959 -1.275 33.419 1.00 91.44 252 ASP A O 1
ATOM 1914 N N . ALA A 1 253 ? -25.862 -1.782 32.822 1.00 83.62 253 ALA A N 1
ATOM 1915 C CA . ALA A 1 253 ? -25.421 -2.064 34.187 1.00 83.62 253 ALA A CA 1
ATOM 1916 C C . ALA A 1 253 ? -25.521 -0.827 35.099 1.00 83.62 253 ALA A C 1
ATOM 1918 O O . ALA A 1 253 ? -25.957 -0.935 36.250 1.00 83.62 253 ALA A O 1
ATOM 1919 N N . GLN A 1 254 ? -25.159 0.356 34.593 1.00 87.00 254 GLN A N 1
ATOM 1920 C CA . GLN A 1 254 ? -25.312 1.621 35.315 1.00 87.00 254 GLN A CA 1
ATOM 1921 C C . GLN A 1 254 ? -26.785 1.949 35.596 1.00 87.00 254 GLN A C 1
ATOM 1923 O O . GLN A 1 254 ? -27.104 2.394 36.702 1.00 87.00 254 GLN A O 1
ATOM 1928 N N . GLU A 1 255 ? -27.695 1.697 34.649 1.00 93.69 255 GLU A N 1
ATOM 1929 C CA . GLU A 1 255 ? -29.135 1.888 34.852 1.00 93.69 255 GLU A CA 1
ATOM 1930 C C . GLU A 1 255 ? -29.679 0.953 35.944 1.00 93.69 255 GLU A C 1
ATOM 1932 O O . GLU A 1 255 ? -30.380 1.407 36.856 1.00 93.69 255 GLU A O 1
ATOM 1937 N N . VAL A 1 256 ? -29.298 -0.329 35.920 1.00 90.06 256 VAL A N 1
ATOM 1938 C CA . VAL A 1 256 ? -29.675 -1.304 36.957 1.00 90.06 256 VAL A CA 1
ATOM 1939 C C . VAL A 1 256 ? -29.172 -0.865 38.334 1.00 90.06 256 VAL A C 1
ATOM 1941 O O . VAL A 1 256 ? -29.944 -0.856 39.297 1.00 90.06 256 VAL A O 1
ATOM 1944 N N . LEU A 1 257 ? -27.911 -0.436 38.439 1.00 83.19 257 LEU A N 1
ATOM 1945 C CA . LEU A 1 257 ? -27.352 0.082 39.691 1.00 83.19 257 LEU A CA 1
ATOM 1946 C C . LEU A 1 257 ? -28.107 1.326 40.187 1.00 83.19 257 LEU A C 1
ATOM 1948 O O . LEU A 1 257 ? -28.379 1.438 41.382 1.00 83.19 257 LEU A O 1
ATOM 1952 N N . ALA A 1 258 ? -28.510 2.230 39.290 1.00 89.12 258 ALA A N 1
ATOM 1953 C CA . ALA A 1 258 ? -29.296 3.413 39.641 1.00 89.12 258 ALA A CA 1
ATOM 1954 C C . ALA A 1 258 ? -30.726 3.077 40.108 1.00 89.12 258 ALA A C 1
ATOM 1956 O O . ALA A 1 258 ? -31.306 3.810 40.914 1.00 89.12 258 ALA A O 1
ATOM 1957 N N . ILE A 1 259 ? -31.329 1.994 39.609 1.00 92.31 259 ILE A N 1
ATOM 1958 C CA . ILE A 1 259 ? -32.622 1.488 40.099 1.00 92.31 259 ILE A CA 1
ATOM 1959 C C . ILE A 1 259 ? -32.459 0.872 41.491 1.00 92.31 259 ILE A C 1
ATOM 1961 O O . ILE A 1 259 ? -33.238 1.195 42.386 1.00 92.31 259 ILE A O 1
ATOM 1965 N N . ILE A 1 260 ? -31.436 0.035 41.692 1.00 84.12 260 ILE A N 1
ATOM 1966 C CA . ILE A 1 260 ? -31.156 -0.596 42.990 1.00 84.12 260 ILE A CA 1
ATOM 1967 C C . ILE A 1 260 ? -30.868 0.469 44.052 1.00 84.12 260 ILE A C 1
ATOM 1969 O O . ILE A 1 260 ? -31.455 0.411 45.127 1.00 84.12 260 ILE A O 1
ATOM 1973 N N . GLY A 1 261 ? -30.036 1.471 43.744 1.00 84.50 261 GLY A N 1
ATOM 1974 C CA . GLY A 1 261 ? -29.745 2.573 44.666 1.00 84.50 261 GLY A CA 1
ATOM 1975 C C . GLY A 1 261 ? -31.014 3.286 45.143 1.00 84.50 261 GLY A C 1
ATOM 1976 O O . GLY A 1 261 ? -31.205 3.459 46.340 1.00 84.50 261 GLY A O 1
ATOM 1977 N N . ARG A 1 262 ? -31.945 3.581 44.224 1.00 89.88 262 ARG A N 1
ATOM 1978 C CA . ARG A 1 262 ? -33.249 4.189 44.551 1.00 89.88 262 ARG A CA 1
ATOM 1979 C C . ARG A 1 262 ? -34.182 3.297 45.373 1.00 89.88 262 ARG A C 1
ATOM 1981 O O . ARG A 1 262 ? -35.106 3.821 45.978 1.00 89.88 262 ARG A O 1
ATOM 1988 N N . ALA A 1 263 ? -34.011 1.978 45.334 1.00 82.50 263 ALA A N 1
ATOM 1989 C CA . ALA A 1 263 ? -34.834 1.039 46.098 1.00 82.50 263 ALA A CA 1
ATOM 1990 C C . ALA A 1 263 ? -34.306 0.799 47.523 1.00 82.50 263 ALA A C 1
ATOM 1992 O O . ALA A 1 263 ? -35.035 0.261 48.355 1.00 82.50 263 ALA A O 1
ATOM 1993 N N . VAL A 1 264 ? -33.037 1.133 47.776 1.00 80.12 264 VAL A N 1
ATOM 1994 C CA . VAL A 1 264 ? -32.375 0.964 49.078 1.00 80.12 264 VAL A CA 1
ATOM 1995 C C . VAL A 1 264 ? -32.532 2.203 49.972 1.00 80.12 264 VAL A C 1
ATOM 1997 O O . VAL A 1 264 ? -32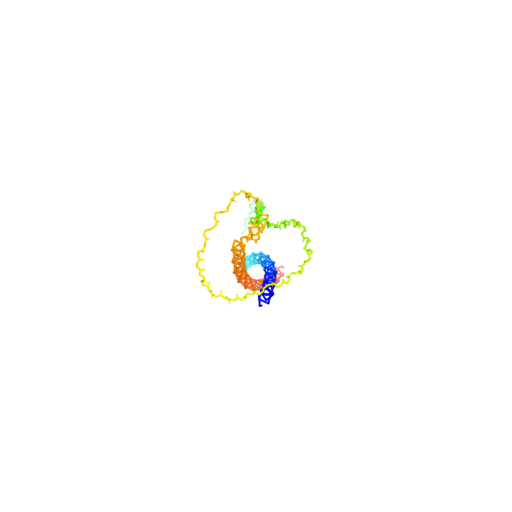.524 2.044 51.194 1.00 80.12 264 VAL A O 1
ATOM 2000 N N . ASP A 1 265 ? -32.690 3.393 49.384 1.00 69.56 265 ASP A N 1
ATOM 2001 C CA . ASP A 1 265 ? -32.999 4.655 50.084 1.00 69.56 265 ASP A CA 1
ATOM 2002 C C . ASP A 1 265 ? -34.459 4.728 50.580 1.00 69.56 265 ASP A C 1
ATOM 2004 O O . ASP A 1 265 ? -34.673 5.230 51.712 1.00 69.56 265 ASP A O 1
#

Radius of gyration: 48.7 Å; chains: 1; bounding box: 103×39×152 Å